Protein AF-A0A7C5KCV3-F1 (afdb_monomer_lite)

Sequence (353 aa):
MSKGKRAGLVGLLVILWGGAPLGAQAPAGLEKTLQKGLACWKRDEALEAMNWFGRALRKAPRVSTIRRAFQRAAARALEQALERGEKDQARRICRSALARLGDTPYFGTWLGRLLVEEERWDQAREVLERTGRLQGGQYALLELARLHRRRGRLEEGARILEKALPRFPRSLRSGLSAWVRLWRMDAGIRKNKVRSRYLGGEIFLPPSLSHSTRRFLCVLAGRSLSEAAAATGLPSRGRIEVVFSTPEELKRVGGPAWAGGLFKDGVVRVVFRPGQREVLAATLRHEFGHALLSALAPGLPGWLQEGVAQMAEKKDPARALAFLRGLPGTILPGSALETGFIWMRDSRLARAA

Foldseek 3Di:
DPDPPPQVVLVVLCVVQPFDRDPPPQDPCLSVLQVQLVVCVVVLVLVSNLVSLLVSCVRPVPGVSSLSSNVVSLVSQLVVCVVVVVLVSNLVSLVSNCVRNPQDQPSLLSNLLSCLVVVVLVVSLVSLVVSCPDQVSLSSLQSNLLSCVVVVNLQVSLVSLVVSLVSDDPVCNVVSPVSSLVSQLCNQQQVQWDWDAAPQAIETHHPPDDPVVVVVVRDLLNVLLVLLCVLLVFDSPHRAYEYEDELVSCVVSVHDNPPQWDQDPRYIYHYDDPPCSLSNSLSSQLNSQLNSVCVPDPPDAQLVNNVSSCSSSVPDVVVVVVVVVPQPPDDDPVVLRSDHVVVVVVPDPPPPD

Structure (mmCIF, N/CA/C/O backbone):
data_AF-A0A7C5KCV3-F1
#
_entry.id   AF-A0A7C5KCV3-F1
#
loop_
_atom_site.group_PDB
_atom_site.id
_atom_site.type_symbol
_atom_site.label_atom_id
_atom_site.label_alt_id
_atom_site.label_comp_id
_atom_site.label_asym_id
_atom_site.label_entity_id
_atom_site.label_seq_id
_atom_site.pdbx_PDB_ins_code
_atom_site.Cartn_x
_atom_site.Cartn_y
_atom_site.Cartn_z
_atom_site.occupancy
_atom_site.B_iso_or_equiv
_atom_site.auth_seq_id
_atom_site.auth_comp_id
_atom_site.auth_asym_id
_atom_site.auth_atom_id
_atom_site.pdbx_PDB_model_num
ATOM 1 N N . MET A 1 1 ? 34.817 6.731 -52.091 1.00 36.94 1 MET A N 1
ATOM 2 C CA . MET A 1 1 ? 34.515 7.479 -50.845 1.00 36.94 1 MET A CA 1
ATOM 3 C C . MET A 1 1 ? 33.352 6.827 -50.077 1.00 36.94 1 MET A C 1
ATOM 5 O O . MET A 1 1 ? 32.212 7.197 -50.298 1.00 36.94 1 MET A O 1
ATOM 9 N N . SER A 1 2 ? 33.582 5.823 -49.213 1.00 37.72 2 SER A N 1
ATOM 10 C CA . SER A 1 2 ? 32.500 5.232 -48.377 1.00 37.72 2 SER A CA 1
ATOM 11 C C . SER A 1 2 ? 33.023 4.432 -47.167 1.00 37.72 2 SER A C 1
ATOM 13 O O . SER A 1 2 ? 32.612 3.304 -46.904 1.00 37.72 2 SER A O 1
ATOM 15 N N . LYS A 1 3 ? 33.985 4.988 -46.418 1.00 33.19 3 LYS A N 1
ATOM 16 C CA . LYS A 1 3 ? 34.451 4.388 -45.146 1.00 33.19 3 LYS A CA 1
ATOM 17 C C . LYS A 1 3 ? 34.288 5.307 -43.922 1.00 33.19 3 LYS A C 1
ATOM 19 O O . LYS A 1 3 ? 34.330 4.817 -42.803 1.00 33.19 3 LYS A O 1
ATOM 24 N N . GLY A 1 4 ? 33.982 6.597 -44.114 1.00 31.47 4 GLY A N 1
ATOM 25 C CA . GLY A 1 4 ? 33.913 7.593 -43.029 1.00 31.47 4 GLY A CA 1
ATOM 26 C C . GLY A 1 4 ? 32.571 7.739 -42.292 1.00 31.47 4 GLY A C 1
ATOM 27 O O . GLY A 1 4 ? 32.541 8.321 -41.217 1.00 31.47 4 GLY A O 1
ATOM 28 N N . LYS A 1 5 ? 31.450 7.207 -42.809 1.00 40.22 5 LYS A N 1
ATOM 29 C CA . LYS A 1 5 ? 30.121 7.374 -42.169 1.00 40.22 5 LYS A CA 1
ATOM 30 C C . LYS A 1 5 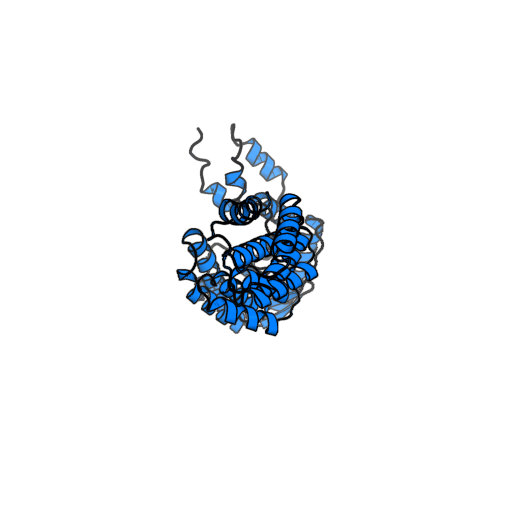? 29.757 6.294 -41.136 1.00 40.22 5 LYS A C 1
ATOM 32 O O . LYS A 1 5 ? 28.814 6.489 -40.379 1.00 40.22 5 LYS A O 1
ATOM 37 N N . ARG A 1 6 ? 30.510 5.187 -41.052 1.00 40.75 6 ARG A N 1
ATOM 38 C CA . ARG A 1 6 ? 30.220 4.064 -40.129 1.00 40.75 6 ARG A CA 1
ATOM 39 C C . ARG A 1 6 ? 30.574 4.346 -38.657 1.00 40.75 6 ARG A C 1
ATOM 41 O O . ARG A 1 6 ? 30.135 3.607 -37.785 1.00 40.75 6 ARG A O 1
ATOM 48 N N . ALA A 1 7 ? 31.332 5.407 -38.363 1.00 40.53 7 ALA A N 1
ATOM 49 C CA . ALA A 1 7 ? 31.825 5.705 -37.011 1.00 40.53 7 ALA A CA 1
ATOM 50 C C . ALA A 1 7 ? 30.925 6.652 -36.181 1.00 40.53 7 ALA A C 1
ATOM 52 O O . ALA A 1 7 ? 31.048 6.700 -34.959 1.00 40.53 7 ALA A O 1
ATOM 53 N N . GLY A 1 8 ? 29.994 7.388 -36.803 1.00 43.53 8 GLY A N 1
ATOM 54 C CA . GLY A 1 8 ? 29.306 8.510 -36.140 1.00 43.53 8 GLY A CA 1
ATOM 55 C C . GLY A 1 8 ? 28.171 8.134 -35.175 1.00 43.53 8 GLY A C 1
ATOM 56 O O . GLY A 1 8 ? 27.973 8.792 -34.158 1.00 43.53 8 GLY A O 1
ATOM 57 N N . LEU A 1 9 ? 27.412 7.070 -35.453 1.00 48.91 9 LEU A N 1
ATOM 58 C CA . LEU A 1 9 ? 26.144 6.807 -34.747 1.00 48.91 9 LEU A CA 1
ATOM 59 C C . LEU A 1 9 ? 26.278 5.889 -33.531 1.00 48.91 9 LEU A C 1
ATOM 61 O O . LEU A 1 9 ? 25.556 6.037 -32.544 1.00 48.91 9 LEU A O 1
ATOM 65 N N . VAL A 1 10 ? 27.261 4.994 -33.571 1.00 49.47 10 VAL A N 1
ATOM 66 C CA . VAL A 1 10 ? 27.740 4.273 -32.390 1.00 49.47 10 VAL A CA 1
ATOM 67 C C . VAL A 1 10 ? 28.280 5.278 -31.368 1.00 49.47 10 VAL A C 1
ATOM 69 O O . VAL A 1 10 ? 27.965 5.161 -30.187 1.00 49.47 10 VAL A O 1
ATOM 72 N N . GLY A 1 11 ? 28.962 6.329 -31.840 1.00 49.72 11 GLY A N 1
ATOM 73 C CA . GLY A 1 11 ? 29.360 7.488 -31.041 1.00 49.72 11 GLY A CA 1
ATOM 74 C C . GLY A 1 11 ? 28.190 8.173 -30.325 1.00 49.72 11 GLY A C 1
ATOM 75 O O . GLY A 1 11 ? 28.336 8.566 -29.178 1.00 49.72 11 GLY A O 1
ATOM 76 N N . LEU A 1 12 ? 26.990 8.232 -30.913 1.00 50.75 12 LEU A N 1
ATOM 77 C CA . LEU A 1 12 ? 25.827 8.869 -30.275 1.00 50.75 12 LEU A CA 1
ATOM 78 C C . LEU A 1 12 ? 25.258 8.054 -29.095 1.00 50.75 12 LEU A C 1
ATOM 80 O O . LEU A 1 12 ? 24.821 8.627 -28.100 1.00 50.75 12 LEU A O 1
ATOM 84 N N . LEU A 1 13 ? 25.284 6.716 -29.174 1.00 52.69 13 LEU A N 1
ATOM 85 C CA . LEU A 1 13 ? 24.957 5.832 -28.040 1.00 52.69 13 LEU A CA 1
ATOM 86 C C . LEU A 1 13 ? 26.033 5.901 -26.950 1.00 52.69 13 LEU A C 1
ATOM 88 O O . LEU A 1 13 ? 25.715 5.822 -25.767 1.00 52.69 13 LEU A O 1
ATOM 92 N N . VAL A 1 14 ? 27.292 6.087 -27.342 1.00 53.78 14 VAL A N 1
ATOM 93 C CA . VAL A 1 14 ? 28.418 6.319 -26.430 1.00 53.78 14 VAL A CA 1
ATOM 94 C C . VAL A 1 14 ? 28.270 7.665 -25.707 1.00 53.78 14 VAL A C 1
ATOM 96 O O . VAL A 1 14 ? 28.425 7.706 -24.492 1.00 53.78 14 VAL A O 1
ATOM 99 N N . ILE A 1 15 ? 27.877 8.725 -26.418 1.00 52.44 15 ILE A N 1
ATOM 100 C CA . ILE A 1 15 ? 27.692 10.082 -25.879 1.00 52.44 15 ILE A CA 1
ATOM 101 C C . ILE A 1 15 ? 26.455 10.167 -24.975 1.00 52.44 15 ILE A C 1
ATOM 103 O O . ILE A 1 15 ? 26.533 10.693 -23.872 1.00 52.44 15 ILE A O 1
ATOM 107 N N . LEU A 1 16 ? 25.312 9.612 -25.392 1.00 55.38 16 LEU A N 1
ATOM 108 C CA . LEU A 1 16 ? 24.069 9.699 -24.612 1.00 55.38 16 LEU A CA 1
ATOM 109 C C . LEU A 1 16 ? 23.983 8.646 -23.475 1.00 55.38 16 LEU A C 1
ATOM 111 O O . LEU A 1 16 ? 23.181 8.788 -22.548 1.00 55.38 16 LEU A O 1
ATOM 115 N N . TRP A 1 17 ? 24.764 7.555 -23.540 1.00 59.91 17 TRP A N 1
ATOM 116 C CA . TRP A 1 17 ? 24.596 6.384 -22.652 1.00 59.91 17 TRP A CA 1
ATOM 117 C C . TRP A 1 17 ? 25.913 5.778 -22.122 1.00 59.91 17 TRP A C 1
ATOM 119 O O . TRP A 1 17 ? 25.885 4.703 -21.506 1.00 59.91 17 TRP A O 1
ATOM 129 N N . GLY A 1 18 ? 27.041 6.473 -22.322 1.00 49.44 18 GLY A N 1
ATOM 130 C CA . GLY A 1 18 ? 28.337 6.257 -21.664 1.00 49.44 18 GLY A CA 1
ATOM 131 C C . GLY A 1 18 ? 28.931 4.867 -21.875 1.00 49.44 18 GLY A C 1
ATOM 132 O O . GLY A 1 18 ? 28.978 4.077 -20.937 1.00 49.44 18 GLY A O 1
ATOM 133 N N . GLY A 1 19 ? 29.328 4.506 -23.098 1.00 52.59 19 GLY A N 1
ATOM 134 C CA . GLY A 1 19 ? 29.845 3.163 -23.407 1.00 52.59 19 GLY A CA 1
ATOM 135 C C . GLY A 1 19 ? 31.045 3.139 -24.348 1.00 52.59 19 GLY A C 1
ATOM 136 O O . GLY A 1 19 ? 31.411 4.162 -24.901 1.00 52.59 19 GLY A O 1
ATOM 137 N N . ALA A 1 20 ? 31.654 1.968 -24.547 1.00 51.31 20 ALA A N 1
ATOM 138 C CA . ALA A 1 20 ? 32.675 1.785 -25.579 1.00 51.31 20 ALA A CA 1
ATOM 139 C C . ALA A 1 20 ? 32.008 1.658 -26.964 1.00 51.31 20 ALA A C 1
ATOM 141 O O . ALA A 1 20 ? 30.907 1.092 -27.052 1.00 51.31 20 ALA A O 1
ATOM 142 N N . PRO A 1 21 ? 32.627 2.168 -28.043 1.00 58.09 21 PRO A N 1
ATOM 143 C CA . PRO A 1 21 ? 32.103 1.979 -29.386 1.00 58.09 21 PRO A CA 1
ATOM 144 C C . PRO A 1 21 ? 32.038 0.486 -29.742 1.00 58.09 21 PRO A C 1
ATOM 146 O O . PRO A 1 21 ? 32.908 -0.302 -29.378 1.00 58.09 21 PRO A O 1
ATOM 149 N N . LEU A 1 22 ? 30.981 0.089 -30.455 1.00 58.12 22 LEU A N 1
ATOM 150 C CA . LEU A 1 22 ? 30.887 -1.212 -31.114 1.00 58.12 22 LEU A CA 1
ATOM 151 C C . LEU A 1 22 ? 32.121 -1.397 -32.011 1.00 58.12 22 LEU A C 1
ATOM 153 O O . LEU A 1 22 ? 32.347 -0.598 -32.918 1.00 58.12 22 LEU A O 1
ATOM 157 N N . GLY A 1 23 ? 32.913 -2.438 -31.744 1.00 56.03 23 GLY A N 1
ATOM 158 C CA . GLY A 1 23 ? 34.059 -2.803 -32.578 1.00 56.03 23 GLY A CA 1
ATOM 159 C C . GLY A 1 23 ? 33.647 -3.164 -34.012 1.00 56.03 23 GLY A C 1
ATOM 160 O O . GLY A 1 23 ? 32.469 -3.368 -34.307 1.00 56.03 23 GLY A O 1
ATOM 161 N N . ALA A 1 24 ? 34.630 -3.288 -34.907 1.00 53.50 24 ALA A N 1
ATOM 162 C CA . ALA A 1 24 ? 34.448 -3.465 -36.355 1.00 53.50 24 ALA A CA 1
ATOM 163 C C . ALA A 1 24 ? 33.652 -4.722 -36.799 1.00 53.50 24 ALA A C 1
ATOM 165 O O . ALA A 1 24 ? 33.368 -4.870 -37.984 1.00 53.50 24 ALA A O 1
ATOM 166 N N . GLN A 1 25 ? 33.253 -5.601 -35.873 1.00 59.66 25 GLN A N 1
ATOM 167 C CA . GLN A 1 25 ? 32.515 -6.850 -36.116 1.00 59.66 25 GLN A CA 1
ATOM 168 C C . GLN A 1 25 ? 31.043 -6.783 -35.650 1.00 59.66 25 GLN A C 1
ATOM 170 O O . GLN A 1 25 ? 30.503 -7.741 -35.096 1.00 59.66 25 GLN A O 1
ATOM 175 N N . ALA A 1 26 ? 30.370 -5.642 -35.820 1.00 66.38 26 ALA A N 1
ATOM 176 C CA . ALA A 1 26 ? 28.957 -5.523 -35.460 1.00 66.38 26 ALA A CA 1
ATOM 177 C C . ALA A 1 26 ? 28.065 -6.408 -36.370 1.00 66.38 26 ALA A C 1
ATOM 179 O O . ALA A 1 26 ? 28.184 -6.328 -37.595 1.00 66.38 26 ALA A O 1
ATOM 180 N N . PRO A 1 27 ? 27.128 -7.204 -35.809 1.00 76.88 27 PRO A N 1
ATOM 181 C CA . PRO A 1 27 ? 26.208 -8.031 -36.588 1.00 76.88 27 PRO A CA 1
ATOM 182 C C . PRO A 1 27 ? 25.421 -7.235 -37.636 1.00 76.88 27 PRO A C 1
ATOM 184 O O . PRO A 1 27 ? 24.966 -6.113 -37.381 1.00 76.88 27 PRO A O 1
ATOM 187 N N . ALA A 1 28 ? 25.179 -7.847 -38.797 1.00 76.56 28 ALA A N 1
ATOM 188 C CA . ALA A 1 28 ? 24.445 -7.214 -39.888 1.00 76.56 28 ALA A CA 1
ATOM 189 C C . ALA A 1 28 ? 23.065 -6.679 -39.438 1.00 76.56 28 ALA A C 1
ATOM 191 O O . ALA A 1 28 ? 22.275 -7.327 -38.733 1.00 76.56 28 ALA A O 1
ATOM 192 N N . GLY A 1 29 ? 22.770 -5.435 -39.826 1.00 80.75 29 GLY A N 1
ATOM 193 C CA . GLY A 1 29 ? 21.518 -4.753 -39.494 1.00 80.75 29 GLY A CA 1
ATOM 194 C C . GLY A 1 29 ? 21.351 -4.363 -38.017 1.00 80.75 29 GLY A C 1
ATOM 195 O O . GLY A 1 29 ? 20.263 -3.916 -37.641 1.00 80.75 29 GLY A O 1
ATOM 196 N N . LEU A 1 30 ? 22.376 -4.519 -37.167 1.00 86.38 30 LEU A N 1
ATOM 197 C CA . LEU A 1 30 ? 22.348 -4.014 -35.789 1.00 86.38 30 LEU A CA 1
ATOM 198 C C . LEU A 1 30 ? 22.209 -2.486 -35.768 1.00 86.38 30 LEU A C 1
ATOM 200 O O . LEU A 1 30 ? 21.368 -1.964 -35.043 1.00 86.38 30 LEU A O 1
ATOM 204 N N . GLU A 1 31 ? 22.943 -1.785 -36.632 1.00 84.00 31 GLU A N 1
ATOM 205 C CA . GLU A 1 31 ? 22.896 -0.323 -36.742 1.00 84.00 31 GLU A CA 1
ATOM 206 C C . GLU A 1 31 ? 21.488 0.190 -37.077 1.00 84.00 31 GLU A C 1
ATOM 208 O O . GLU A 1 31 ? 20.943 1.013 -36.346 1.00 84.00 31 GLU A O 1
ATOM 213 N N . LYS A 1 32 ? 20.833 -0.379 -38.101 1.00 87.38 32 LYS A N 1
ATOM 214 C CA . LYS A 1 32 ? 19.440 -0.046 -38.459 1.00 87.38 32 LYS A CA 1
ATOM 215 C C . LYS A 1 32 ? 18.468 -0.304 -37.301 1.00 87.38 32 LYS A C 1
ATOM 217 O O . LYS A 1 32 ? 17.509 0.438 -37.112 1.00 87.38 32 LYS A O 1
ATOM 222 N N . THR A 1 33 ? 18.707 -1.358 -36.517 1.00 91.50 33 THR A N 1
ATOM 223 C CA . THR A 1 33 ? 17.885 -1.699 -35.342 1.00 91.50 33 THR A CA 1
ATOM 224 C C . THR A 1 33 ? 18.053 -0.650 -34.237 1.00 91.50 33 THR A C 1
ATOM 226 O O . THR A 1 33 ? 17.063 -0.202 -33.661 1.00 91.50 33 THR A O 1
ATOM 229 N N . LEU A 1 34 ? 19.292 -0.223 -33.977 1.00 89.44 34 LEU A N 1
ATOM 230 C CA . LEU A 1 34 ? 19.609 0.816 -32.996 1.00 89.44 34 LEU A CA 1
ATOM 231 C C . LEU A 1 34 ? 19.076 2.188 -33.422 1.00 89.44 34 LEU A C 1
ATOM 233 O O . LEU A 1 34 ? 18.514 2.892 -32.590 1.00 89.44 34 LEU A O 1
ATOM 237 N N . GLN A 1 35 ? 19.173 2.539 -34.707 1.00 88.56 35 GLN A N 1
ATOM 238 C CA . GLN A 1 35 ? 18.613 3.778 -35.260 1.00 88.56 35 GLN A CA 1
ATOM 239 C C . GLN A 1 35 ? 17.106 3.879 -35.027 1.00 88.56 35 GLN A C 1
ATOM 241 O O . GLN A 1 35 ? 16.630 4.902 -34.542 1.00 88.56 35 G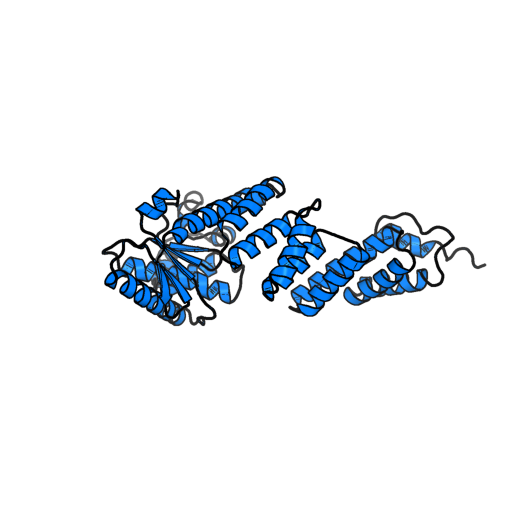LN A O 1
ATOM 246 N N . LYS A 1 36 ? 16.358 2.805 -35.310 1.00 93.62 36 LYS A N 1
ATOM 247 C CA . LYS A 1 36 ? 14.914 2.771 -35.044 1.00 93.62 36 LYS A CA 1
ATOM 248 C C . LYS A 1 36 ? 14.600 2.912 -33.555 1.00 93.62 36 LYS A C 1
ATOM 250 O O . LYS A 1 36 ? 13.721 3.686 -33.198 1.00 93.62 36 LYS A O 1
ATOM 255 N N . GLY A 1 37 ? 15.356 2.232 -32.688 1.00 94.12 37 GLY A N 1
ATOM 256 C CA . GLY A 1 37 ? 15.198 2.373 -31.238 1.00 94.12 37 GLY A CA 1
ATOM 257 C C . GLY A 1 37 ? 15.453 3.798 -30.744 1.00 94.12 37 GLY A C 1
ATOM 258 O O . GLY A 1 37 ? 14.663 4.324 -29.967 1.00 94.12 37 GLY A O 1
ATOM 259 N N . LEU A 1 38 ? 16.506 4.453 -31.242 1.00 93.12 38 LEU A N 1
ATOM 260 C CA . LEU A 1 38 ? 16.818 5.847 -30.914 1.00 93.12 38 LEU A CA 1
ATOM 261 C C . LEU A 1 38 ? 15.760 6.826 -31.440 1.00 93.12 38 LEU A C 1
ATOM 263 O O . LEU A 1 38 ? 15.449 7.796 -30.756 1.00 93.12 38 LEU A O 1
ATOM 267 N N . ALA A 1 39 ? 15.204 6.586 -32.629 1.00 93.62 39 ALA A N 1
ATOM 268 C CA . ALA A 1 39 ? 14.143 7.418 -33.192 1.00 93.62 39 ALA A CA 1
ATOM 269 C C . ALA A 1 39 ? 12.848 7.335 -32.368 1.00 93.62 39 ALA A C 1
ATOM 271 O O . ALA A 1 39 ? 12.247 8.368 -32.084 1.00 93.62 39 ALA A O 1
ATOM 272 N N . CYS A 1 40 ? 12.449 6.134 -31.935 1.00 95.12 40 CYS A N 1
ATOM 273 C CA . CYS A 1 40 ? 11.332 5.959 -31.001 1.00 95.12 40 CYS A CA 1
ATOM 274 C C . CYS A 1 40 ? 11.626 6.629 -29.651 1.00 95.12 40 CYS A C 1
ATOM 276 O O . CYS A 1 40 ? 10.805 7.385 -29.147 1.00 95.12 40 CYS A O 1
ATOM 278 N N . TRP A 1 41 ? 12.834 6.438 -29.107 1.00 93.56 41 TRP A N 1
ATOM 279 C CA . TRP A 1 41 ? 13.236 7.037 -27.830 1.00 93.56 41 TRP A CA 1
ATOM 280 C C . TRP A 1 41 ? 13.148 8.568 -27.838 1.00 93.56 41 TRP A C 1
ATOM 282 O O . TRP A 1 41 ? 12.628 9.161 -26.901 1.00 93.56 41 TRP A O 1
ATOM 292 N N . LYS A 1 42 ? 13.610 9.217 -28.915 1.00 93.31 42 LYS A N 1
ATOM 293 C CA . LYS A 1 42 ? 13.529 10.679 -29.070 1.00 93.31 42 LYS A CA 1
ATOM 294 C C . LYS A 1 42 ? 12.095 11.210 -29.146 1.00 93.31 42 LYS A C 1
ATOM 296 O O . LYS A 1 42 ? 11.886 12.382 -28.866 1.00 93.31 42 LYS A O 1
ATOM 301 N N . ARG A 1 43 ? 11.135 10.369 -29.536 1.00 95.38 43 ARG A N 1
ATOM 302 C CA . ARG A 1 43 ? 9.706 10.704 -29.625 1.00 95.38 43 ARG A CA 1
ATOM 303 C C . ARG A 1 43 ? 8.921 10.320 -28.361 1.00 95.38 43 ARG A C 1
ATOM 305 O O . ARG A 1 43 ? 7.701 10.364 -28.388 1.00 95.38 43 ARG A O 1
ATOM 312 N N . ASP A 1 44 ? 9.608 9.912 -27.288 1.00 92.81 44 ASP A N 1
ATOM 313 C CA . ASP A 1 44 ? 9.025 9.356 -26.051 1.00 92.81 44 ASP A CA 1
ATOM 314 C C . ASP A 1 44 ? 8.123 8.118 -26.281 1.00 92.81 44 ASP A C 1
ATOM 316 O O . ASP A 1 44 ? 7.317 7.739 -25.432 1.00 92.81 44 ASP A O 1
ATOM 320 N N . GLU A 1 45 ? 8.305 7.419 -27.410 1.00 96.19 45 GLU A N 1
ATOM 321 C CA . GLU A 1 45 ? 7.676 6.127 -27.722 1.00 96.19 45 GLU A CA 1
ATOM 322 C C . GLU A 1 45 ? 8.454 5.000 -27.015 1.00 96.19 45 GLU A C 1
ATOM 324 O O . GLU A 1 45 ? 9.223 4.237 -27.619 1.00 96.19 45 GLU A O 1
ATOM 329 N N . ALA A 1 46 ? 8.353 4.955 -25.684 1.00 95.88 46 ALA A N 1
ATOM 330 C CA . ALA A 1 46 ? 9.247 4.155 -24.853 1.00 95.88 46 ALA A CA 1
ATOM 331 C C . ALA A 1 46 ? 9.076 2.640 -25.051 1.00 95.88 46 ALA A C 1
ATOM 333 O O . ALA A 1 46 ? 10.066 1.900 -25.014 1.00 95.88 46 ALA A O 1
ATOM 334 N N . LEU A 1 47 ? 7.851 2.162 -25.297 1.00 97.38 47 LEU A N 1
ATOM 335 C CA . LEU A 1 47 ? 7.580 0.741 -25.527 1.00 97.38 47 LEU A CA 1
ATOM 336 C C . LEU A 1 47 ? 8.184 0.264 -26.857 1.00 97.38 47 LEU A C 1
ATOM 338 O O . LEU A 1 47 ? 8.832 -0.785 -26.923 1.00 97.38 47 LEU A O 1
ATOM 342 N N . GLU A 1 48 ? 8.028 1.048 -27.917 1.00 97.81 48 GLU A N 1
ATOM 343 C CA . GLU A 1 48 ? 8.597 0.798 -29.237 1.00 97.81 48 GLU A CA 1
ATOM 344 C C . GLU A 1 48 ? 10.125 0.849 -29.173 1.00 97.81 48 GLU A C 1
ATOM 346 O O . GLU A 1 48 ? 10.800 -0.048 -29.694 1.00 97.81 48 GLU A O 1
ATOM 351 N N . ALA A 1 49 ? 10.680 1.840 -28.469 1.00 97.31 49 ALA A N 1
ATOM 352 C CA . ALA A 1 49 ? 12.111 1.933 -28.207 1.00 97.31 49 ALA A CA 1
ATOM 353 C C . ALA A 1 49 ? 12.624 0.689 -27.462 1.00 97.31 49 ALA A C 1
ATOM 355 O O . ALA A 1 49 ? 13.606 0.076 -27.891 1.00 97.31 49 ALA A O 1
ATOM 356 N N . MET A 1 50 ? 11.925 0.250 -26.406 1.00 97.44 50 MET A N 1
ATOM 357 C CA . MET A 1 50 ? 12.237 -0.981 -25.671 1.00 97.44 50 MET A CA 1
ATOM 358 C C . MET A 1 50 ? 12.239 -2.192 -26.608 1.00 97.44 50 MET A C 1
ATOM 360 O O . MET A 1 50 ? 13.158 -3.014 -26.562 1.00 97.44 50 MET A O 1
ATOM 364 N N . ASN A 1 51 ? 11.249 -2.308 -27.493 1.00 97.50 51 ASN A N 1
ATOM 365 C CA . ASN A 1 51 ? 11.151 -3.413 -28.442 1.00 97.50 51 ASN A CA 1
ATOM 366 C C . ASN A 1 51 ? 12.324 -3.430 -29.434 1.00 97.50 51 ASN A C 1
ATOM 368 O O . ASN A 1 51 ? 12.909 -4.494 -29.680 1.00 97.50 51 ASN A O 1
ATOM 372 N N . TRP A 1 52 ? 12.715 -2.271 -29.971 1.00 97.31 52 TRP A N 1
ATOM 373 C CA . TRP A 1 52 ? 13.870 -2.148 -30.863 1.00 97.31 52 TRP A CA 1
ATOM 374 C C . TRP A 1 52 ? 15.191 -2.438 -30.150 1.00 97.31 52 TRP A C 1
ATOM 376 O O . TRP A 1 52 ? 15.974 -3.260 -30.634 1.00 97.31 52 TRP A O 1
ATOM 386 N N . PHE A 1 53 ? 15.424 -1.865 -28.969 1.00 95.56 53 PHE A N 1
ATOM 387 C CA . PHE A 1 53 ? 16.621 -2.173 -28.185 1.00 95.56 53 PHE A CA 1
ATOM 388 C C . PHE A 1 53 ? 16.649 -3.633 -27.727 1.00 95.56 53 PHE A C 1
ATOM 390 O O . PHE A 1 53 ? 17.708 -4.249 -27.721 1.00 95.56 53 PHE A O 1
ATOM 397 N N . GLY A 1 54 ? 15.498 -4.244 -27.448 1.00 95.75 54 GLY A N 1
ATOM 398 C CA . GLY A 1 54 ? 15.397 -5.664 -27.118 1.00 95.75 54 GLY A CA 1
ATOM 399 C C . GLY A 1 54 ? 15.727 -6.575 -28.303 1.00 95.75 54 GLY A C 1
ATOM 400 O O . GLY A 1 54 ? 16.261 -7.668 -28.109 1.00 95.75 54 GLY A O 1
ATOM 401 N N . ARG A 1 55 ? 15.431 -6.152 -29.542 1.00 95.50 55 ARG A N 1
ATOM 402 C CA . ARG A 1 55 ? 15.894 -6.829 -30.771 1.00 95.50 55 ARG A CA 1
ATOM 403 C C . ARG A 1 55 ? 17.406 -6.685 -30.937 1.00 95.50 55 ARG A C 1
ATOM 405 O O . ARG A 1 55 ? 18.071 -7.671 -31.238 1.00 95.50 55 ARG A O 1
ATOM 412 N N . ALA A 1 56 ? 17.943 -5.489 -30.700 1.00 93.19 56 ALA A N 1
ATOM 413 C CA . ALA A 1 56 ? 19.381 -5.239 -30.750 1.00 93.19 56 ALA A CA 1
ATOM 414 C C . ALA A 1 56 ? 20.139 -6.061 -29.692 1.00 93.19 56 ALA A C 1
ATOM 416 O O . ALA A 1 56 ? 21.157 -6.672 -30.005 1.00 93.19 56 ALA A O 1
ATOM 417 N N . LEU A 1 57 ? 19.600 -6.157 -28.473 1.00 93.25 57 LEU A N 1
ATOM 418 C CA . LEU A 1 57 ? 20.195 -6.911 -27.372 1.00 93.25 57 LEU A CA 1
ATOM 419 C C . LEU A 1 57 ? 20.256 -8.413 -27.671 1.00 93.25 57 LEU A C 1
ATOM 421 O O . LEU A 1 57 ? 21.245 -9.049 -27.342 1.00 93.25 57 LEU A O 1
ATOM 425 N N . ARG A 1 58 ? 19.254 -8.981 -28.358 1.00 92.69 58 ARG A N 1
ATOM 426 C CA . ARG A 1 58 ? 19.313 -10.389 -28.800 1.00 92.69 58 ARG A CA 1
ATOM 427 C C . ARG A 1 58 ? 20.441 -10.649 -29.797 1.00 92.69 58 ARG A C 1
ATOM 429 O O . ARG A 1 58 ? 21.050 -11.707 -29.748 1.00 92.69 58 ARG A O 1
ATOM 436 N N . LYS A 1 59 ? 20.720 -9.691 -30.686 1.00 91.06 59 LYS A N 1
ATOM 437 C CA . LYS A 1 59 ? 21.815 -9.798 -31.665 1.00 91.06 59 LYS A CA 1
ATOM 438 C C . LYS A 1 59 ? 23.192 -9.616 -31.029 1.00 91.06 59 LYS A C 1
ATOM 440 O O . LYS A 1 59 ? 24.167 -10.154 -31.535 1.00 91.06 59 LYS A O 1
ATOM 445 N N . ALA A 1 60 ? 23.278 -8.831 -29.958 1.00 88.56 60 ALA A N 1
ATOM 446 C CA . ALA A 1 60 ? 24.535 -8.482 -29.309 1.00 88.56 60 ALA A CA 1
ATOM 447 C C . ALA A 1 60 ? 24.380 -8.439 -27.770 1.00 88.56 60 ALA A C 1
ATOM 449 O O . ALA A 1 60 ? 24.459 -7.365 -27.166 1.00 88.56 60 ALA A O 1
ATOM 450 N N . PRO A 1 61 ? 24.171 -9.598 -27.109 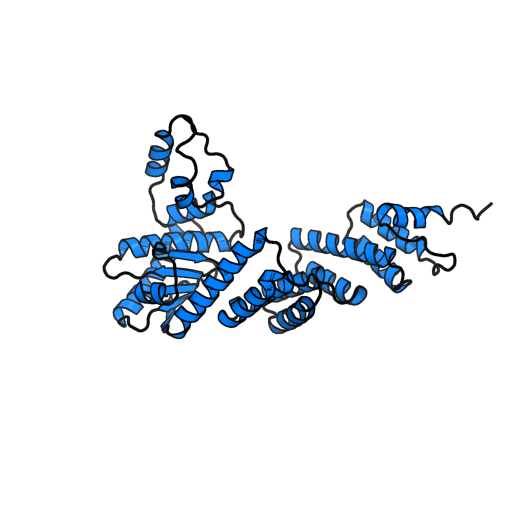1.00 87.62 61 PRO A N 1
ATOM 451 C CA . PRO A 1 61 ? 23.792 -9.668 -25.690 1.00 87.62 61 PRO A CA 1
ATOM 452 C C . PRO A 1 61 ? 24.887 -9.198 -24.727 1.00 87.62 61 PRO A C 1
ATOM 454 O O . PRO A 1 61 ? 24.595 -8.773 -23.611 1.00 87.62 61 PRO A O 1
ATOM 457 N N . ARG A 1 62 ? 26.153 -9.244 -25.161 1.00 85.56 62 ARG A N 1
ATOM 458 C CA . ARG A 1 62 ? 27.321 -8.845 -24.358 1.00 85.56 62 ARG A CA 1
ATOM 459 C C . ARG A 1 62 ? 27.619 -7.342 -24.415 1.00 85.56 62 ARG A C 1
ATOM 461 O O . ARG A 1 62 ? 28.476 -6.864 -23.679 1.00 85.56 62 ARG A O 1
ATOM 468 N N . VAL A 1 63 ? 26.920 -6.575 -25.257 1.00 85.06 63 VAL A N 1
ATOM 469 C CA . VAL A 1 63 ? 27.182 -5.137 -25.403 1.00 85.06 63 VAL A CA 1
ATOM 470 C C . VAL A 1 63 ? 26.463 -4.357 -24.304 1.00 85.06 63 VAL A C 1
ATOM 472 O O . VAL A 1 63 ? 25.247 -4.149 -24.343 1.00 85.06 63 VAL A O 1
ATOM 475 N N . SER A 1 64 ? 27.239 -3.872 -23.332 1.00 85.31 64 SER A N 1
ATOM 476 C CA . SER A 1 64 ? 26.725 -3.171 -22.149 1.00 85.31 64 SER A CA 1
ATOM 477 C C . SER A 1 64 ? 25.918 -1.911 -22.485 1.00 85.31 64 SER A C 1
ATOM 479 O O . SER A 1 64 ? 24.914 -1.640 -21.828 1.00 85.31 64 SER A O 1
ATOM 481 N N . THR A 1 65 ? 26.277 -1.178 -23.543 1.00 84.94 65 THR A N 1
ATOM 482 C CA . THR A 1 65 ? 25.534 0.014 -23.987 1.00 84.94 65 THR A CA 1
ATOM 483 C C . THR A 1 65 ? 24.128 -0.335 -24.477 1.00 84.94 65 THR A C 1
ATOM 485 O O . THR A 1 65 ? 23.175 0.356 -24.131 1.00 84.94 65 THR A O 1
ATOM 488 N N . ILE A 1 66 ? 23.958 -1.435 -25.224 1.00 90.19 66 ILE A N 1
ATOM 489 C CA . ILE A 1 66 ? 22.636 -1.887 -25.698 1.00 90.19 66 ILE A CA 1
ATOM 490 C C . ILE A 1 66 ? 21.805 -2.394 -24.520 1.00 90.19 66 ILE A C 1
ATOM 492 O O . ILE A 1 66 ? 20.611 -2.112 -24.431 1.00 90.19 66 ILE A O 1
ATOM 496 N N . ARG A 1 67 ? 22.449 -3.090 -23.577 1.00 91.81 67 ARG A N 1
ATOM 497 C CA . ARG A 1 67 ? 21.825 -3.517 -22.323 1.00 91.81 67 ARG A CA 1
ATOM 498 C C . ARG A 1 67 ? 21.299 -2.318 -21.524 1.00 91.81 67 ARG A C 1
ATOM 500 O O . ARG A 1 67 ? 20.143 -2.337 -21.111 1.00 91.81 67 ARG A O 1
ATOM 507 N N . ARG A 1 68 ? 22.103 -1.256 -21.364 1.00 90.81 68 ARG A N 1
ATOM 508 C CA . ARG A 1 68 ? 21.681 0.009 -20.729 1.00 90.81 68 ARG A CA 1
ATOM 509 C C . ARG A 1 68 ? 20.554 0.693 -21.507 1.00 90.81 68 ARG A C 1
ATOM 511 O O . ARG A 1 68 ? 19.590 1.133 -20.886 1.00 90.81 68 ARG A O 1
ATOM 518 N N . ALA A 1 69 ? 20.648 0.736 -22.838 1.00 90.94 69 ALA A N 1
ATOM 519 C CA . ALA A 1 69 ? 19.615 1.290 -23.715 1.00 90.94 69 ALA A CA 1
ATOM 520 C C . ALA A 1 69 ? 18.255 0.621 -23.495 1.00 90.94 69 ALA A C 1
ATOM 522 O O . ALA A 1 69 ? 17.261 1.281 -23.195 1.00 90.94 69 ALA A O 1
ATOM 523 N N . PHE A 1 70 ? 18.244 -0.711 -23.546 1.00 95.50 70 PHE A N 1
ATOM 524 C CA . PHE A 1 70 ? 17.061 -1.511 -23.270 1.00 95.50 70 PHE A CA 1
ATOM 525 C C . PHE A 1 70 ? 16.537 -1.297 -21.845 1.00 95.50 70 PHE A C 1
ATOM 527 O O . PHE A 1 70 ? 15.336 -1.125 -21.669 1.00 95.50 70 PHE A O 1
ATOM 534 N N . GLN A 1 71 ? 17.417 -1.262 -20.839 1.00 95.00 71 GLN A N 1
ATOM 535 C CA . GLN A 1 71 ? 17.016 -1.066 -19.446 1.00 95.00 71 GLN A CA 1
ATOM 536 C C . GLN A 1 71 ? 16.298 0.271 -19.218 1.00 95.00 71 GLN A C 1
ATOM 538 O O . GLN A 1 71 ? 15.235 0.263 -18.600 1.00 95.00 71 GLN A O 1
ATOM 543 N N . ARG A 1 72 ? 16.828 1.408 -19.703 1.00 94.44 72 ARG A N 1
ATOM 544 C CA . ARG A 1 72 ? 16.132 2.698 -19.500 1.00 94.44 72 ARG A CA 1
ATOM 545 C C . ARG A 1 72 ? 14.845 2.780 -20.318 1.00 94.44 72 ARG A C 1
ATOM 547 O O . ARG A 1 72 ? 13.854 3.282 -19.806 1.00 94.44 72 ARG A O 1
ATOM 554 N N . ALA A 1 73 ? 14.834 2.235 -21.537 1.00 96.31 73 ALA A N 1
ATOM 555 C CA . ALA A 1 73 ? 13.615 2.171 -22.341 1.00 96.31 73 ALA A CA 1
ATOM 556 C C . ALA A 1 73 ? 12.517 1.337 -21.670 1.00 96.31 73 ALA A C 1
ATOM 558 O O . ALA A 1 73 ? 11.373 1.772 -21.601 1.00 96.31 73 ALA A O 1
ATOM 559 N N . ALA A 1 74 ? 12.872 0.182 -21.102 1.00 97.50 74 ALA A N 1
ATOM 560 C CA . ALA A 1 74 ? 11.945 -0.643 -20.336 1.00 97.50 74 ALA A CA 1
ATOM 561 C C . ALA A 1 74 ? 11.443 0.063 -19.066 1.00 97.50 74 ALA A C 1
ATOM 563 O O . ALA A 1 74 ? 10.268 -0.063 -18.737 1.00 97.50 74 ALA A O 1
ATOM 564 N N . ALA A 1 75 ? 12.302 0.809 -18.363 1.00 94.50 75 ALA A N 1
ATOM 565 C CA . ALA A 1 75 ? 11.897 1.578 -17.187 1.00 94.50 75 ALA A CA 1
ATOM 566 C C . ALA A 1 75 ? 10.902 2.691 -17.553 1.00 94.50 75 ALA A C 1
ATOM 568 O O . ALA A 1 75 ? 9.822 2.747 -16.977 1.00 94.50 75 ALA A O 1
ATOM 569 N N . ARG A 1 76 ? 11.200 3.489 -18.588 1.00 95.69 76 ARG A N 1
ATOM 570 C CA . ARG A 1 76 ? 10.294 4.546 -19.064 1.00 95.69 76 ARG A CA 1
ATOM 571 C C . ARG A 1 76 ? 8.965 3.984 -19.576 1.00 95.69 76 ARG A C 1
ATOM 573 O O . ARG A 1 76 ? 7.912 4.533 -19.275 1.00 95.69 76 ARG A O 1
ATOM 580 N N . ALA A 1 77 ? 8.996 2.869 -20.310 1.00 97.44 77 ALA A N 1
ATOM 581 C CA . ALA A 1 77 ? 7.782 2.205 -20.781 1.00 97.44 77 ALA A CA 1
ATOM 582 C C . ALA A 1 77 ? 6.929 1.676 -19.618 1.00 97.44 77 ALA A C 1
ATOM 584 O O . ALA A 1 77 ? 5.702 1.733 -19.674 1.00 97.44 77 ALA A O 1
ATOM 585 N N . LEU A 1 78 ? 7.572 1.154 -18.565 1.00 96.06 78 LEU A N 1
ATOM 586 C CA . LEU A 1 78 ? 6.883 0.726 -17.352 1.00 96.06 78 LEU A CA 1
ATOM 587 C C . LEU A 1 78 ? 6.206 1.913 -16.662 1.00 96.06 78 LEU A C 1
ATOM 589 O O . LEU A 1 78 ? 5.037 1.808 -16.315 1.00 96.06 78 LEU A O 1
ATOM 593 N N . GLU A 1 79 ? 6.915 3.027 -16.492 1.00 93.38 79 GLU A N 1
ATOM 594 C CA . GLU A 1 79 ? 6.378 4.252 -15.888 1.00 93.38 79 GLU A CA 1
ATOM 595 C C . GLU A 1 79 ? 5.155 4.766 -16.655 1.00 93.38 79 GLU A C 1
ATOM 597 O O . GLU A 1 79 ? 4.093 4.903 -16.056 1.00 93.38 79 GLU A O 1
ATOM 602 N N . GLN A 1 80 ? 5.251 4.917 -17.981 1.00 94.38 80 GLN A N 1
ATOM 603 C CA . GLN A 1 80 ? 4.120 5.335 -18.823 1.00 94.38 80 GLN A CA 1
ATOM 604 C C . GLN A 1 80 ? 2.920 4.377 -18.714 1.00 94.38 80 GLN A C 1
ATOM 606 O O . GLN A 1 80 ? 1.773 4.817 -18.651 1.00 94.38 80 GLN A O 1
ATOM 611 N N . ALA A 1 81 ? 3.161 3.061 -18.677 1.00 95.06 81 ALA A N 1
ATOM 612 C CA . ALA A 1 81 ? 2.090 2.079 -18.509 1.00 95.06 81 ALA A CA 1
ATOM 613 C C . ALA A 1 81 ? 1.425 2.188 -17.125 1.00 95.06 81 ALA A C 1
ATOM 615 O O . ALA A 1 81 ? 0.207 2.066 -17.016 1.00 95.06 81 ALA A O 1
ATOM 616 N N . LEU A 1 82 ? 2.202 2.437 -16.066 1.00 90.00 82 LEU A N 1
ATOM 617 C CA . LEU A 1 82 ? 1.679 2.639 -14.713 1.00 90.00 82 LEU A CA 1
ATOM 618 C C . LEU A 1 82 ? 0.885 3.948 -14.596 1.00 90.00 82 LEU A C 1
ATOM 620 O O . LEU A 1 82 ? -0.186 3.937 -13.995 1.00 90.00 82 LEU A O 1
ATOM 624 N N . GLU A 1 83 ? 1.366 5.038 -15.200 1.00 89.31 83 GLU A N 1
ATOM 625 C CA . GLU A 1 83 ? 0.680 6.339 -15.263 1.00 89.31 83 GLU A CA 1
ATOM 626 C C . GLU A 1 83 ? -0.689 6.229 -15.948 1.00 89.31 83 GLU A C 1
ATOM 628 O O . GLU A 1 83 ? -1.664 6.822 -15.493 1.00 89.31 83 GLU A O 1
ATOM 633 N N . ARG A 1 84 ? -0.787 5.413 -17.004 1.00 92.62 84 ARG A N 1
ATOM 634 C CA . ARG A 1 84 ? -2.042 5.135 -17.723 1.00 92.62 84 ARG A CA 1
ATOM 635 C C . ARG A 1 84 ? -2.920 4.074 -17.052 1.00 92.62 84 ARG A C 1
ATOM 637 O O . ARG A 1 84 ? -4.003 3.777 -17.545 1.00 92.62 84 ARG A O 1
ATOM 644 N N . GLY A 1 85 ? -2.462 3.465 -15.957 1.00 89.75 85 GLY A N 1
ATOM 645 C CA . GLY A 1 85 ? -3.173 2.374 -15.285 1.00 89.75 85 GLY A CA 1
ATOM 646 C C . GLY A 1 85 ? -3.197 1.048 -16.062 1.00 89.75 85 GLY A C 1
ATOM 647 O O . GLY A 1 85 ? -3.945 0.138 -15.707 1.00 89.75 85 GLY A O 1
ATOM 648 N N . GLU A 1 86 ? -2.363 0.887 -17.092 1.00 94.88 86 GLU A N 1
ATOM 649 C CA . GLU A 1 86 ? -2.279 -0.296 -17.956 1.00 94.88 86 GLU A CA 1
ATOM 650 C C . GLU A 1 86 ? -1.492 -1.440 -17.277 1.00 94.88 86 GLU A C 1
ATOM 652 O O . GLU A 1 86 ? -0.381 -1.812 -17.676 1.00 94.88 86 GLU A O 1
ATOM 657 N N . LYS A 1 87 ? -2.066 -2.033 -16.223 1.00 92.75 87 LYS A N 1
ATOM 658 C CA . LYS A 1 87 ? -1.398 -3.047 -15.376 1.00 92.75 87 LYS A CA 1
ATOM 659 C C . LYS A 1 87 ? -0.878 -4.263 -16.152 1.00 92.75 87 LYS A C 1
ATOM 661 O O . LYS A 1 87 ? 0.215 -4.766 -15.875 1.00 92.75 87 LYS A O 1
ATOM 666 N N . ASP A 1 88 ? -1.619 -4.715 -17.161 1.00 95.44 88 ASP A N 1
ATOM 667 C CA . ASP A 1 88 ? -1.219 -5.841 -18.010 1.00 95.44 88 ASP A CA 1
ATOM 668 C C . ASP A 1 88 ? 0.038 -5.548 -18.822 1.00 95.44 88 ASP A C 1
ATOM 670 O O . ASP A 1 88 ? 0.943 -6.385 -18.915 1.00 95.44 88 ASP A O 1
ATOM 674 N N . GLN A 1 89 ? 0.109 -4.345 -19.388 1.00 96.94 89 GLN A N 1
ATOM 675 C CA . GLN A 1 89 ? 1.263 -3.884 -20.139 1.00 96.94 89 GLN A CA 1
ATOM 676 C C . GLN A 1 89 ? 2.477 -3.734 -19.227 1.00 96.94 89 GLN A C 1
ATOM 678 O O . GLN A 1 89 ? 3.534 -4.286 -19.539 1.00 96.94 89 GLN A O 1
ATOM 683 N N . ALA A 1 90 ? 2.306 -3.099 -18.066 1.00 97.44 90 ALA A N 1
ATOM 684 C CA . ALA A 1 90 ? 3.346 -2.968 -17.049 1.00 97.44 90 ALA A CA 1
ATOM 685 C C . ALA A 1 90 ? 3.943 -4.336 -16.661 1.00 97.44 90 ALA A C 1
ATOM 687 O O . ALA A 1 90 ? 5.161 -4.534 -16.663 1.00 97.44 90 ALA A O 1
ATOM 688 N N . ARG A 1 91 ? 3.093 -5.344 -16.435 1.00 96.94 91 ARG A N 1
ATOM 689 C CA . ARG A 1 91 ? 3.526 -6.714 -16.127 1.00 96.94 91 ARG A CA 1
ATOM 690 C C . ARG A 1 91 ? 4.272 -7.379 -17.285 1.00 96.94 91 ARG A C 1
ATOM 692 O O . ARG A 1 91 ? 5.292 -8.038 -17.050 1.00 96.94 91 ARG A O 1
ATOM 699 N N . ARG A 1 92 ? 3.799 -7.221 -18.529 1.00 97.44 92 ARG A N 1
ATOM 700 C CA . ARG A 1 92 ? 4.506 -7.720 -19.725 1.00 97.44 92 ARG A CA 1
ATOM 701 C C . ARG A 1 92 ? 5.887 -7.080 -19.855 1.00 97.44 92 ARG A C 1
ATOM 703 O O . ARG A 1 92 ? 6.848 -7.797 -20.127 1.00 97.44 92 ARG A O 1
ATOM 710 N N . ILE A 1 93 ? 6.001 -5.776 -19.603 1.00 98.31 93 ILE A N 1
ATOM 711 C CA . ILE A 1 93 ? 7.270 -5.038 -19.617 1.00 98.31 93 ILE A CA 1
ATOM 712 C C . ILE A 1 93 ? 8.226 -5.589 -18.555 1.00 98.31 93 ILE A C 1
ATOM 714 O O . ILE A 1 93 ? 9.346 -5.963 -18.900 1.00 98.31 93 ILE A O 1
ATOM 718 N N . CYS A 1 94 ? 7.790 -5.748 -17.301 1.00 97.94 94 CYS A N 1
ATOM 719 C CA . CYS A 1 94 ? 8.645 -6.304 -16.247 1.00 97.94 94 CYS A CA 1
ATOM 720 C C . CYS A 1 94 ? 9.143 -7.719 -16.580 1.00 97.94 94 CYS A C 1
ATOM 722 O O . CYS A 1 94 ? 10.334 -7.998 -16.450 1.00 97.94 94 CYS A O 1
ATOM 724 N N . ARG A 1 95 ? 8.262 -8.610 -17.060 1.00 97.38 95 ARG A N 1
ATOM 725 C CA . ARG A 1 95 ? 8.646 -9.973 -17.482 1.00 97.38 95 ARG A CA 1
ATOM 726 C C . ARG A 1 95 ? 9.640 -9.949 -18.643 1.00 97.38 95 ARG A C 1
ATOM 728 O O . ARG A 1 95 ? 10.655 -10.637 -18.612 1.00 97.38 95 ARG A O 1
ATOM 735 N N . SER A 1 96 ? 9.361 -9.119 -19.645 1.00 96.44 96 SER A N 1
ATOM 736 C CA . SER A 1 96 ? 10.209 -8.884 -20.815 1.00 96.44 96 SER A CA 1
ATOM 737 C C . SER A 1 96 ? 11.602 -8.378 -20.419 1.00 96.44 96 SER A C 1
ATOM 739 O O . SER A 1 96 ? 12.605 -8.812 -20.998 1.00 96.44 96 SER A O 1
ATOM 741 N N . ALA A 1 97 ? 11.671 -7.492 -19.424 1.00 97.25 97 ALA A N 1
ATOM 742 C CA . ALA A 1 97 ? 12.913 -6.948 -18.907 1.00 97.25 97 ALA A CA 1
ATOM 743 C C . ALA A 1 97 ? 13.719 -7.997 -18.132 1.00 97.25 97 ALA A C 1
ATOM 745 O O . ALA A 1 97 ? 14.884 -8.217 -18.459 1.00 97.25 97 ALA A O 1
ATOM 746 N N . LEU A 1 98 ? 13.092 -8.702 -17.184 1.00 96.62 98 LEU A N 1
ATOM 747 C CA . LEU A 1 98 ? 13.735 -9.758 -16.391 1.00 96.62 98 LEU A CA 1
ATOM 748 C C . LEU A 1 98 ? 14.258 -10.905 -17.267 1.00 96.62 98 LEU A C 1
ATOM 750 O O . LEU A 1 98 ? 15.373 -11.372 -17.065 1.00 96.62 98 LEU A O 1
ATOM 754 N N . ALA A 1 99 ? 13.511 -11.303 -18.302 1.00 95.44 99 ALA A N 1
ATOM 755 C CA . ALA A 1 99 ? 13.940 -12.352 -19.230 1.00 95.44 99 ALA A CA 1
ATOM 756 C C . ALA A 1 99 ? 15.204 -11.987 -20.034 1.00 95.44 99 ALA A C 1
ATOM 758 O O . ALA A 1 99 ? 15.925 -12.873 -20.481 1.00 95.44 99 ALA A O 1
ATOM 759 N N . ARG A 1 100 ? 15.473 -10.692 -20.255 1.00 94.06 100 ARG A N 1
ATOM 760 C CA . ARG A 1 100 ? 16.595 -10.222 -21.093 1.00 94.06 100 ARG A CA 1
ATOM 761 C C . ARG A 1 100 ? 17.766 -9.652 -20.304 1.00 94.06 100 ARG A C 1
ATOM 763 O O . ARG A 1 100 ? 18.900 -9.722 -20.766 1.00 94.06 100 ARG A O 1
ATOM 770 N N . LEU A 1 101 ? 17.495 -9.044 -19.155 1.00 92.81 101 LEU A N 1
ATOM 771 C CA . LEU A 1 101 ? 18.504 -8.439 -18.286 1.00 92.81 101 LEU A CA 1
ATOM 772 C C . LEU A 1 101 ? 18.951 -9.390 -17.170 1.00 92.81 101 LEU A C 1
ATOM 774 O O . LEU A 1 101 ? 19.990 -9.144 -16.553 1.00 92.81 101 LEU A O 1
ATOM 778 N N . GLY A 1 102 ? 18.196 -10.464 -16.932 1.00 91.62 102 GLY A N 1
ATOM 779 C CA . GLY A 1 102 ? 18.298 -11.267 -15.724 1.00 91.62 102 GLY A CA 1
ATOM 780 C C . GLY A 1 102 ? 17.626 -10.575 -14.541 1.00 91.62 102 GLY A C 1
ATOM 781 O O . GLY A 1 102 ? 16.871 -9.609 -14.691 1.00 91.62 102 GLY A O 1
ATOM 782 N N . ASP A 1 103 ? 17.919 -11.074 -13.348 1.00 90.12 103 ASP A N 1
ATOM 783 C CA . ASP A 1 103 ? 17.322 -10.570 -12.121 1.00 90.12 103 ASP A CA 1
ATOM 784 C C . ASP A 1 103 ? 17.807 -9.158 -11.797 1.00 90.12 103 ASP A C 1
ATOM 786 O O . ASP A 1 103 ? 18.988 -8.899 -11.575 1.00 90.12 103 ASP A O 1
ATOM 790 N N . THR A 1 104 ? 16.857 -8.224 -11.780 1.00 93.19 104 THR A N 1
ATOM 791 C CA . THR A 1 104 ? 17.106 -6.813 -11.473 1.00 93.19 104 THR A CA 1
ATOM 792 C C . THR A 1 104 ? 16.130 -6.337 -10.397 1.00 93.19 104 THR A C 1
ATOM 794 O O . THR A 1 104 ? 14.924 -6.575 -10.544 1.00 93.19 104 THR A O 1
ATOM 797 N N . PRO A 1 105 ? 16.599 -5.622 -9.355 1.00 94.56 105 PRO A N 1
ATOM 798 C CA . PRO A 1 105 ? 15.746 -5.160 -8.262 1.00 94.56 105 PRO A CA 1
ATOM 799 C C . PRO A 1 105 ? 14.519 -4.364 -8.705 1.00 94.56 105 PRO A C 1
ATOM 801 O O . PRO A 1 105 ? 13.420 -4.611 -8.216 1.00 94.56 105 PRO A O 1
ATOM 804 N N . TYR A 1 106 ? 14.693 -3.433 -9.647 1.00 94.31 106 TYR A N 1
ATOM 805 C CA . TYR A 1 106 ? 13.633 -2.523 -10.085 1.00 94.31 106 TYR A CA 1
ATOM 806 C C . TYR A 1 106 ? 12.459 -3.273 -10.737 1.00 94.31 106 TYR A C 1
ATOM 808 O O . TYR A 1 106 ? 11.337 -3.215 -10.234 1.00 94.31 106 TYR A O 1
ATOM 816 N N . PHE A 1 107 ? 12.712 -4.051 -11.798 1.00 96.75 107 PHE A N 1
ATOM 817 C CA . PHE A 1 107 ? 11.651 -4.790 -12.496 1.00 96.75 107 PHE A CA 1
ATOM 818 C C . PHE A 1 107 ? 11.082 -5.942 -11.657 1.00 96.75 107 PHE A C 1
ATOM 820 O O . PHE A 1 107 ? 9.887 -6.222 -11.742 1.00 96.75 107 PHE A O 1
ATOM 827 N N . GLY A 1 108 ? 11.904 -6.586 -10.819 1.00 97.25 108 GLY A N 1
ATOM 828 C CA . GLY A 1 108 ? 11.447 -7.630 -9.898 1.00 97.25 108 GLY A CA 1
ATOM 829 C C . GLY A 1 108 ? 10.496 -7.092 -8.826 1.00 97.25 108 GLY A C 1
ATOM 830 O O . GLY A 1 108 ? 9.438 -7.672 -8.593 1.00 97.25 108 GLY A O 1
ATOM 831 N N . THR A 1 109 ? 10.816 -5.934 -8.237 1.00 97.00 109 THR A N 1
ATOM 832 C CA . THR A 1 109 ? 9.957 -5.271 -7.241 1.00 97.00 109 THR A CA 1
ATOM 833 C C . THR A 1 109 ? 8.612 -4.883 -7.851 1.00 97.00 109 THR A C 1
ATOM 835 O O . THR A 1 109 ? 7.568 -5.203 -7.285 1.00 97.00 109 THR A O 1
ATOM 838 N N . TRP A 1 110 ? 8.618 -4.247 -9.029 1.00 96.62 110 TRP A N 1
ATOM 839 C CA . TRP A 1 110 ? 7.384 -3.847 -9.708 1.00 96.62 110 TRP A CA 1
ATOM 840 C C . TRP A 1 110 ? 6.534 -5.037 -10.150 1.00 96.62 110 TRP A C 1
ATOM 842 O O . TRP A 1 110 ? 5.321 -5.014 -9.955 1.00 96.62 110 TRP A O 1
ATOM 852 N N . LEU A 1 111 ? 7.146 -6.099 -10.685 1.00 97.81 111 LEU A N 1
ATOM 853 C CA . LEU A 1 111 ? 6.416 -7.325 -11.012 1.00 97.81 111 LEU A CA 1
ATOM 854 C C . LEU A 1 111 ? 5.758 -7.927 -9.766 1.00 97.81 111 LEU A C 1
ATOM 856 O O . LEU A 1 111 ? 4.577 -8.259 -9.806 1.00 97.81 111 LEU A O 1
ATOM 860 N N . GLY A 1 112 ? 6.500 -8.034 -8.663 1.00 96.50 112 GLY A N 1
ATOM 861 C CA . GLY A 1 112 ? 5.973 -8.536 -7.398 1.00 96.50 112 GLY A CA 1
ATOM 862 C C . GLY A 1 112 ? 4.802 -7.706 -6.869 1.00 96.50 112 GLY A C 1
ATOM 863 O O . GLY A 1 112 ? 3.781 -8.272 -6.486 1.00 96.50 112 GLY A O 1
ATOM 864 N N . ARG A 1 113 ? 4.903 -6.371 -6.920 1.00 95.12 113 ARG A N 1
ATOM 865 C CA . ARG A 1 113 ? 3.820 -5.457 -6.526 1.00 95.12 113 ARG A CA 1
ATOM 866 C C . ARG A 1 113 ? 2.566 -5.628 -7.388 1.00 95.12 113 ARG A C 1
ATOM 868 O O . ARG A 1 113 ? 1.475 -5.741 -6.840 1.00 95.12 113 ARG A O 1
ATOM 875 N N . LEU A 1 114 ? 2.710 -5.687 -8.712 1.00 94.06 114 LEU A N 1
ATOM 876 C CA . LEU A 1 114 ? 1.576 -5.901 -9.621 1.00 94.06 114 LEU A CA 1
ATOM 877 C C . LEU A 1 114 ? 0.888 -7.247 -9.347 1.00 94.06 114 LEU A C 1
ATOM 879 O O . LEU A 1 114 ? -0.334 -7.312 -9.292 1.00 94.06 114 LEU A O 1
ATOM 883 N N . LEU A 1 115 ? 1.664 -8.306 -9.093 1.00 95.25 115 LEU A N 1
ATOM 884 C CA . LEU A 1 115 ? 1.120 -9.620 -8.735 1.00 95.25 115 LEU A CA 1
ATOM 885 C C . LEU A 1 115 ? 0.395 -9.609 -7.375 1.00 95.25 115 LEU A C 1
ATOM 887 O O . LEU A 1 115 ? -0.595 -10.317 -7.219 1.00 95.25 115 LEU A O 1
ATOM 891 N N . VAL A 1 116 ? 0.853 -8.807 -6.405 1.00 90.69 116 VAL A N 1
ATOM 892 C CA . VAL A 1 116 ? 0.150 -8.581 -5.124 1.00 90.69 116 VAL A CA 1
ATOM 893 C C . VAL A 1 116 ? -1.204 -7.910 -5.338 1.00 90.69 116 VAL A C 1
ATOM 895 O O . VAL A 1 116 ? -2.175 -8.291 -4.691 1.00 90.69 116 VAL A O 1
ATOM 898 N N . GLU A 1 117 ? -1.275 -6.905 -6.211 1.00 87.19 117 GLU A N 1
ATOM 899 C CA . GLU A 1 117 ? -2.523 -6.187 -6.501 1.00 87.19 117 GLU A CA 1
ATOM 900 C C . GLU A 1 117 ? -3.573 -7.070 -7.183 1.00 87.19 117 GLU A C 1
ATOM 902 O O . GLU A 1 117 ? -4.763 -6.841 -7.007 1.00 87.19 117 GLU A O 1
ATOM 907 N N . GLU A 1 118 ? -3.136 -8.087 -7.919 1.00 89.50 118 GLU A N 1
ATOM 908 C CA . GLU A 1 118 ? -3.992 -9.080 -8.578 1.00 89.50 118 GLU A CA 1
ATOM 909 C C . GLU A 1 118 ? -4.221 -10.336 -7.732 1.00 89.50 118 GLU A C 1
ATOM 911 O O . GLU A 1 118 ? -4.702 -11.346 -8.240 1.00 89.50 118 GLU A O 1
ATOM 916 N N . GLU A 1 119 ? -3.805 -10.314 -6.465 1.00 90.44 119 GLU A N 1
ATOM 917 C CA . GLU A 1 119 ? -3.962 -11.433 -5.532 1.00 90.44 119 GLU A CA 1
ATOM 918 C C . GLU A 1 119 ? -3.265 -12.736 -5.980 1.00 90.44 119 GLU A C 1
ATOM 920 O O . GLU A 1 119 ? -3.564 -13.834 -5.511 1.00 90.44 119 GLU A O 1
ATOM 925 N N . ARG A 1 120 ? -2.253 -12.636 -6.851 1.00 94.38 120 ARG A N 1
ATOM 926 C CA . ARG A 1 120 ? -1.432 -13.766 -7.320 1.00 94.38 120 ARG A CA 1
ATOM 927 C C . ARG A 1 120 ? -0.306 -14.051 -6.329 1.00 94.38 120 ARG A C 1
ATOM 929 O O . ARG A 1 120 ? 0.880 -13.922 -6.642 1.00 94.38 120 ARG A O 1
ATOM 936 N N . TRP A 1 121 ? -0.695 -14.417 -5.111 1.00 93.00 121 TRP A N 1
ATOM 937 C CA . TRP A 1 121 ? 0.158 -14.417 -3.920 1.00 93.00 121 TRP A CA 1
ATOM 938 C C . TRP A 1 121 ? 1.441 -15.231 -4.044 1.00 93.00 121 TRP A C 1
ATOM 940 O O . TRP A 1 121 ? 2.495 -14.760 -3.622 1.00 93.00 121 TRP A O 1
ATOM 950 N N . ASP A 1 122 ? 1.365 -16.441 -4.588 1.00 95.31 122 ASP A N 1
ATOM 951 C CA . ASP A 1 122 ? 2.517 -17.347 -4.591 1.00 95.31 122 ASP A CA 1
ATOM 952 C C . ASP A 1 122 ? 3.555 -16.917 -5.633 1.00 95.31 122 ASP A C 1
ATOM 954 O O . ASP A 1 122 ? 4.745 -16.858 -5.330 1.00 95.31 122 ASP A O 1
ATOM 958 N N . GLN A 1 123 ? 3.099 -16.457 -6.805 1.00 96.06 123 GLN A N 1
ATOM 959 C CA . GLN A 1 123 ? 3.980 -15.869 -7.820 1.00 96.06 123 GLN A CA 1
ATOM 960 C C . GLN A 1 123 ? 4.612 -14.564 -7.328 1.00 96.06 123 GLN A C 1
ATOM 962 O O . GLN A 1 123 ? 5.799 -14.325 -7.540 1.00 96.06 123 GLN A O 1
ATOM 967 N N . ALA A 1 124 ? 3.829 -13.712 -6.656 1.00 97.12 124 ALA A N 1
ATOM 968 C CA . ALA A 1 124 ? 4.349 -12.488 -6.060 1.00 97.12 124 ALA A CA 1
ATOM 969 C C . ALA A 1 124 ? 5.439 -12.798 -5.029 1.00 97.12 124 ALA A C 1
ATOM 971 O O . ALA A 1 124 ? 6.510 -12.194 -5.062 1.00 97.12 124 ALA A O 1
ATOM 972 N N . ARG A 1 125 ? 5.183 -13.767 -4.144 1.00 97.31 125 ARG A N 1
ATOM 973 C CA . ARG A 1 125 ? 6.129 -14.208 -3.120 1.00 97.31 125 ARG A CA 1
ATOM 974 C C . ARG A 1 125 ? 7.439 -14.682 -3.742 1.00 97.31 125 ARG A C 1
ATOM 976 O O . ARG A 1 125 ? 8.485 -14.180 -3.350 1.00 97.31 125 ARG A O 1
ATOM 983 N N . GLU A 1 126 ? 7.382 -15.585 -4.716 1.00 97.06 126 GLU A N 1
ATOM 984 C CA . GLU A 1 126 ? 8.571 -16.131 -5.379 1.00 97.06 126 GLU A CA 1
ATOM 985 C C . GLU A 1 126 ? 9.429 -15.023 -6.012 1.00 97.06 126 GLU A C 1
ATOM 987 O O . GLU A 1 126 ? 10.637 -14.927 -5.770 1.00 97.06 126 GLU A O 1
ATOM 992 N N . VAL A 1 127 ? 8.795 -14.122 -6.772 1.00 97.44 127 VAL A N 1
ATOM 993 C CA . VAL A 1 127 ? 9.486 -13.001 -7.420 1.00 97.44 127 VAL A CA 1
ATOM 994 C C . VAL A 1 127 ? 10.122 -12.072 -6.385 1.00 97.44 127 VAL A C 1
ATOM 996 O O . VAL A 1 127 ? 11.280 -11.681 -6.551 1.00 97.44 127 VAL A O 1
ATOM 999 N N . LEU A 1 128 ? 9.399 -11.718 -5.321 1.00 97.94 128 LEU A N 1
ATOM 1000 C CA . LEU A 1 128 ? 9.870 -10.790 -4.293 1.00 97.94 128 LEU A CA 1
ATOM 1001 C C . LEU A 1 128 ? 10.971 -11.395 -3.413 1.00 97.94 128 LEU A C 1
ATOM 1003 O O . LEU A 1 128 ? 11.941 -10.702 -3.113 1.00 97.94 128 LEU A O 1
ATOM 1007 N N . GLU A 1 129 ? 10.876 -12.677 -3.049 1.00 97.25 129 GLU A N 1
ATOM 1008 C CA . GLU A 1 129 ? 11.921 -13.390 -2.302 1.00 97.25 129 GLU A CA 1
ATOM 1009 C C . GLU A 1 129 ? 13.221 -13.457 -3.105 1.00 97.25 129 GLU A C 1
ATOM 1011 O O . GLU A 1 129 ? 14.286 -13.111 -2.589 1.00 97.25 129 GLU A O 1
ATOM 1016 N N . ARG A 1 130 ? 13.138 -13.849 -4.381 1.00 96.94 130 ARG A N 1
ATOM 1017 C CA . ARG A 1 130 ? 14.294 -13.895 -5.284 1.00 96.94 130 ARG A CA 1
ATOM 1018 C C . ARG A 1 130 ? 14.914 -12.510 -5.469 1.00 96.94 130 ARG A C 1
ATOM 1020 O O . ARG A 1 130 ? 16.121 -12.346 -5.313 1.00 96.94 130 ARG A O 1
ATOM 1027 N N . THR A 1 131 ? 14.084 -11.496 -5.714 1.00 97.75 131 THR A N 1
ATOM 1028 C CA . THR A 1 131 ? 14.535 -10.108 -5.916 1.00 97.75 131 THR A CA 1
ATOM 1029 C C . THR A 1 131 ? 15.137 -9.504 -4.642 1.00 97.75 131 THR A C 1
ATOM 1031 O O . THR A 1 131 ? 16.118 -8.765 -4.706 1.00 97.75 131 THR A O 1
ATOM 1034 N N . GLY A 1 132 ? 14.595 -9.838 -3.469 1.00 96.62 132 GLY A N 1
ATOM 1035 C CA . GLY A 1 132 ? 15.058 -9.332 -2.175 1.00 96.62 132 GLY A CA 1
ATOM 1036 C C . GLY A 1 132 ? 16.479 -9.764 -1.800 1.00 96.62 132 GLY A C 1
ATOM 1037 O O . GLY A 1 132 ? 17.154 -9.062 -1.039 1.00 96.62 132 GLY A O 1
ATOM 1038 N N . ARG A 1 133 ? 16.965 -10.880 -2.363 1.00 96.25 133 ARG A N 1
ATOM 1039 C CA . ARG A 1 133 ? 18.342 -11.375 -2.173 1.00 96.25 133 ARG A CA 1
ATOM 1040 C C . ARG A 1 133 ? 19.388 -10.556 -2.936 1.00 96.25 133 ARG A C 1
ATOM 1042 O O . ARG A 1 133 ? 20.560 -10.595 -2.581 1.00 96.25 133 ARG A O 1
ATOM 1049 N N . LEU A 1 134 ? 18.982 -9.793 -3.950 1.00 95.31 134 LEU A N 1
ATOM 1050 C CA . LEU A 1 134 ? 19.887 -8.978 -4.764 1.00 95.31 134 LEU A CA 1
ATOM 1051 C C . LEU A 1 134 ? 20.346 -7.725 -4.009 1.00 95.31 134 LEU A C 1
ATOM 1053 O O . LEU A 1 134 ? 19.597 -7.174 -3.194 1.00 95.31 134 LEU A O 1
ATOM 1057 N N . GLN A 1 135 ? 21.526 -7.193 -4.342 1.00 92.69 135 GLN A N 1
ATOM 1058 C CA . GLN A 1 135 ? 21.889 -5.821 -3.963 1.00 92.69 135 GLN A CA 1
ATOM 1059 C C . GLN A 1 135 ? 20.858 -4.835 -4.535 1.00 92.69 135 GLN A C 1
ATOM 1061 O O . GLN A 1 135 ? 20.409 -4.993 -5.664 1.00 92.69 135 GLN A O 1
ATOM 1066 N N . GLY A 1 136 ? 20.423 -3.846 -3.746 1.00 90.25 136 GLY A N 1
ATOM 1067 C CA . GLY A 1 136 ? 19.322 -2.945 -4.128 1.00 90.25 136 GLY A CA 1
ATOM 1068 C C . GLY A 1 136 ? 17.905 -3.538 -4.000 1.00 90.25 136 GLY A C 1
ATOM 1069 O O . GLY A 1 136 ? 16.925 -2.837 -4.240 1.00 90.25 136 GLY A O 1
ATOM 1070 N N . GLY A 1 137 ? 17.768 -4.807 -3.593 1.00 93.88 137 GLY A N 1
ATOM 1071 C CA . GLY A 1 137 ? 16.488 -5.512 -3.432 1.00 93.88 137 GLY A CA 1
ATOM 1072 C C . GLY A 1 137 ? 15.648 -5.135 -2.203 1.00 93.88 137 GLY A C 1
ATOM 1073 O O . GLY A 1 137 ? 14.641 -5.786 -1.938 1.00 93.88 137 GLY A O 1
ATOM 1074 N N . GLN A 1 138 ? 16.018 -4.112 -1.423 1.00 95.00 138 GLN A N 1
ATOM 1075 C CA . GLN A 1 138 ? 15.308 -3.767 -0.183 1.00 95.00 138 GLN A CA 1
ATOM 1076 C C . GLN A 1 138 ? 13.828 -3.417 -0.407 1.00 95.00 138 GLN A C 1
ATOM 1078 O O . GLN A 1 138 ? 12.987 -3.781 0.410 1.00 95.00 138 GLN A O 1
ATOM 1083 N N . TYR A 1 139 ? 13.479 -2.796 -1.537 1.00 93.69 139 TYR A N 1
ATOM 1084 C CA . TYR A 1 139 ? 12.081 -2.494 -1.861 1.00 93.69 139 TYR A CA 1
ATOM 1085 C C . TYR A 1 139 ? 11.261 -3.755 -2.167 1.00 93.69 139 TYR A C 1
ATOM 1087 O O . TYR A 1 139 ? 10.094 -3.815 -1.791 1.00 93.69 139 TYR A O 1
ATOM 1095 N N . ALA A 1 140 ? 11.871 -4.803 -2.734 1.00 96.19 140 ALA A N 1
ATOM 1096 C CA . ALA A 1 140 ? 11.212 -6.100 -2.875 1.00 96.19 140 ALA A CA 1
ATOM 1097 C C . ALA A 1 140 ? 10.931 -6.744 -1.507 1.00 96.19 140 ALA A C 1
ATOM 1099 O O . ALA A 1 140 ? 9.867 -7.323 -1.313 1.00 96.19 140 ALA A O 1
ATOM 1100 N N . LEU A 1 141 ? 11.832 -6.587 -0.528 1.00 97.25 141 LEU A N 1
ATOM 1101 C CA . LEU A 1 141 ? 11.593 -7.051 0.846 1.00 97.25 141 LEU A CA 1
ATOM 1102 C C . LEU A 1 141 ? 10.458 -6.276 1.533 1.00 97.25 141 LEU A C 1
ATOM 1104 O O . LEU A 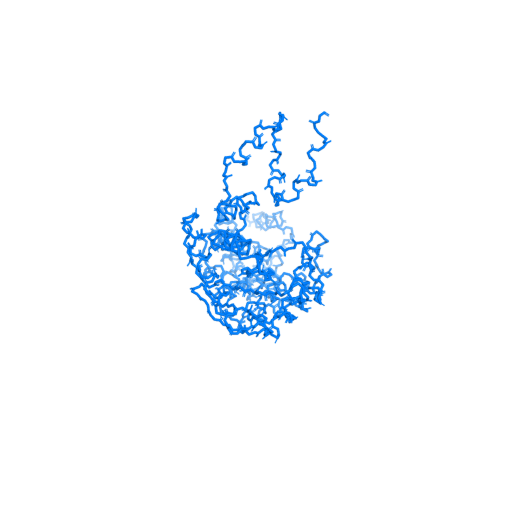1 141 ? 9.679 -6.875 2.270 1.00 97.25 141 LEU A O 1
ATOM 1108 N N . LEU A 1 142 ? 10.318 -4.971 1.270 1.00 94.38 142 LEU A N 1
ATOM 1109 C CA . LEU A 1 142 ? 9.173 -4.188 1.751 1.00 94.38 142 LEU A CA 1
ATOM 1110 C C . LEU A 1 142 ? 7.854 -4.680 1.144 1.00 94.38 142 LEU A C 1
ATOM 1112 O O . LEU A 1 142 ? 6.881 -4.866 1.875 1.00 94.38 142 LEU A O 1
ATOM 1116 N N . GLU A 1 143 ? 7.810 -4.923 -0.167 1.00 94.62 143 GLU A N 1
ATOM 1117 C CA . GLU A 1 143 ? 6.614 -5.472 -0.818 1.00 94.62 143 GLU A CA 1
ATOM 1118 C C . GLU A 1 143 ? 6.310 -6.902 -0.349 1.00 94.62 143 GLU A C 1
ATOM 1120 O O . GLU A 1 143 ? 5.147 -7.242 -0.129 1.00 94.62 143 GLU A O 1
ATOM 1125 N N . LEU A 1 144 ? 7.334 -7.721 -0.084 1.00 97.12 144 LEU A N 1
ATOM 1126 C CA . LEU A 1 144 ? 7.161 -9.049 0.508 1.00 97.12 144 LEU A CA 1
ATOM 1127 C C . LEU A 1 144 ? 6.557 -8.947 1.913 1.00 97.12 144 LEU A C 1
ATOM 1129 O O . LEU A 1 144 ? 5.589 -9.633 2.236 1.00 97.12 144 LEU A O 1
ATOM 1133 N N . ALA A 1 145 ? 7.072 -8.044 2.743 1.00 95.25 145 ALA A N 1
ATOM 1134 C CA . ALA A 1 145 ? 6.533 -7.798 4.071 1.00 95.25 145 ALA A CA 1
ATOM 1135 C C . ALA A 1 145 ? 5.060 -7.337 4.021 1.00 95.25 145 ALA A C 1
ATOM 1137 O O . ALA A 1 145 ? 4.218 -7.842 4.769 1.00 95.25 145 ALA A O 1
ATOM 1138 N N . ARG A 1 146 ? 4.718 -6.449 3.075 1.00 91.25 146 ARG A N 1
ATOM 1139 C CA . ARG A 1 146 ? 3.335 -6.011 2.804 1.00 91.25 146 ARG A CA 1
ATOM 1140 C C . ARG A 1 146 ? 2.440 -7.151 2.313 1.00 91.25 146 ARG A C 1
ATOM 1142 O O . ARG A 1 146 ? 1.276 -7.204 2.710 1.00 91.25 146 ARG A O 1
ATOM 1149 N N . LEU A 1 147 ? 2.960 -8.074 1.503 1.00 93.88 147 LEU A N 1
ATOM 1150 C CA . LEU A 1 147 ? 2.259 -9.292 1.086 1.00 93.88 147 LEU A CA 1
ATOM 1151 C C . LEU A 1 147 ? 1.926 -10.167 2.298 1.00 93.88 147 LEU A C 1
ATOM 1153 O O . LEU A 1 147 ? 0.775 -10.572 2.466 1.00 93.88 147 LEU A O 1
ATOM 1157 N N . HIS A 1 148 ? 2.899 -10.429 3.178 1.00 93.12 148 HIS A N 1
ATOM 1158 C CA . HIS A 1 148 ? 2.663 -11.197 4.405 1.00 93.12 148 HIS A CA 1
ATOM 1159 C C . HIS A 1 148 ? 1.599 -10.538 5.284 1.00 93.12 148 HIS A C 1
ATOM 1161 O O . HIS A 1 148 ? 0.689 -11.224 5.751 1.00 93.12 148 HIS A O 1
ATOM 1167 N N . ARG A 1 149 ? 1.643 -9.208 5.416 1.00 88.56 149 ARG A N 1
ATOM 1168 C CA . ARG A 1 149 ? 0.614 -8.423 6.106 1.00 88.56 149 ARG A CA 1
ATOM 1169 C C . ARG A 1 149 ? -0.776 -8.609 5.488 1.00 88.56 149 ARG A C 1
ATOM 1171 O O . ARG A 1 149 ? -1.712 -8.904 6.222 1.00 88.56 149 ARG A O 1
ATOM 1178 N N . ARG A 1 150 ? -0.917 -8.495 4.158 1.00 85.81 150 ARG A N 1
ATOM 1179 C CA . ARG A 1 150 ? -2.201 -8.712 3.451 1.00 85.81 150 ARG A CA 1
ATOM 1180 C C . ARG A 1 150 ? -2.767 -10.116 3.673 1.00 85.81 150 ARG A C 1
ATOM 1182 O O . ARG A 1 150 ? -3.977 -10.280 3.711 1.00 85.81 150 ARG A O 1
ATOM 1189 N N . ARG A 1 151 ? -1.904 -11.114 3.882 1.00 88.69 151 ARG A N 1
ATOM 1190 C CA . ARG A 1 151 ? -2.297 -12.493 4.225 1.00 88.69 151 ARG A CA 1
ATOM 1191 C C . ARG A 1 151 ? -2.500 -12.723 5.731 1.00 88.69 151 ARG A C 1
ATOM 1193 O O . ARG A 1 151 ? -2.536 -13.871 6.163 1.00 88.69 151 ARG A O 1
ATOM 1200 N N . GLY A 1 152 ? -2.565 -11.665 6.543 1.00 86.25 152 GLY A N 1
ATOM 1201 C CA . GLY A 1 152 ? -2.731 -11.745 8.000 1.00 86.25 152 GLY A CA 1
ATOM 1202 C C . GLY A 1 152 ? -1.491 -12.226 8.766 1.00 86.25 152 GLY A C 1
ATOM 1203 O O . GLY A 1 152 ? -1.535 -12.377 9.985 1.00 86.25 152 GLY A O 1
ATOM 1204 N N . ARG A 1 153 ? -0.354 -12.440 8.090 1.00 91.44 153 ARG A N 1
ATOM 1205 C CA . ARG A 1 153 ? 0.912 -12.910 8.680 1.00 91.44 153 ARG A CA 1
ATOM 1206 C C . ARG A 1 153 ? 1.762 -11.730 9.153 1.00 91.44 153 ARG A C 1
ATOM 1208 O O . ARG A 1 153 ? 2.876 -11.520 8.677 1.00 91.44 153 ARG A O 1
ATOM 1215 N N . LEU A 1 154 ? 1.208 -10.946 10.077 1.00 91.69 154 LEU A N 1
ATOM 1216 C CA . LEU A 1 154 ? 1.784 -9.683 10.554 1.00 91.69 154 LEU A CA 1
ATOM 1217 C C . LEU A 1 154 ? 3.185 -9.841 11.156 1.00 91.69 154 LEU A C 1
ATOM 1219 O O . LEU A 1 154 ? 4.085 -9.092 10.793 1.00 91.69 154 LEU A O 1
ATOM 1223 N N . GLU A 1 155 ? 3.388 -10.846 12.013 1.00 93.19 155 GLU A N 1
ATOM 1224 C CA . GLU A 1 155 ? 4.686 -11.092 12.659 1.00 93.19 155 GLU A CA 1
ATOM 1225 C C . GLU A 1 155 ? 5.775 -11.457 11.639 1.00 93.19 155 GLU A C 1
ATOM 1227 O O . GLU A 1 155 ? 6.913 -11.004 11.739 1.00 93.19 155 GLU A O 1
ATOM 1232 N N . GLU A 1 156 ? 5.421 -12.245 10.622 1.00 95.31 156 GLU A N 1
ATOM 1233 C CA . GLU A 1 156 ? 6.340 -12.616 9.543 1.00 95.31 156 GLU A CA 1
ATOM 1234 C C . GLU A 1 156 ? 6.716 -11.389 8.702 1.00 95.31 156 GLU A C 1
ATOM 1236 O O . GLU A 1 156 ? 7.894 -11.138 8.450 1.00 95.31 156 GLU A O 1
ATOM 1241 N N . GLY A 1 157 ? 5.722 -10.572 8.334 1.00 95.50 157 GLY A N 1
ATOM 1242 C CA . GLY A 1 157 ? 5.952 -9.316 7.621 1.00 95.50 157 GLY A CA 1
ATOM 1243 C C . GLY A 1 157 ? 6.829 -8.348 8.418 1.00 95.50 157 GLY A C 1
ATOM 1244 O O . GLY A 1 157 ? 7.775 -7.780 7.872 1.00 95.50 157 GLY A O 1
ATOM 1245 N N . ALA A 1 158 ? 6.578 -8.208 9.721 1.00 95.00 158 ALA A N 1
ATOM 1246 C CA . ALA A 1 158 ? 7.384 -7.375 10.607 1.00 95.00 158 ALA A CA 1
ATOM 1247 C C . ALA A 1 158 ? 8.835 -7.867 10.692 1.00 95.00 158 ALA A C 1
ATOM 1249 O O . ALA A 1 158 ? 9.751 -7.061 10.538 1.00 95.00 158 ALA A O 1
ATOM 1250 N N . ARG A 1 159 ? 9.055 -9.181 10.852 1.00 97.00 159 ARG A N 1
ATOM 1251 C CA . ARG A 1 159 ? 10.397 -9.789 10.867 1.00 97.00 159 ARG A CA 1
ATOM 1252 C C . ARG A 1 159 ? 11.162 -9.557 9.562 1.00 97.00 159 ARG A C 1
ATOM 1254 O O . ARG A 1 159 ? 12.347 -9.232 9.606 1.00 97.00 159 ARG A O 1
ATOM 1261 N N . ILE A 1 160 ? 10.506 -9.697 8.407 1.00 97.06 160 ILE A N 1
ATOM 1262 C CA . ILE A 1 160 ? 11.128 -9.433 7.098 1.00 97.06 160 ILE A CA 1
ATOM 1263 C C . ILE A 1 160 ? 11.548 -7.964 6.988 1.00 97.06 160 ILE A C 1
ATOM 1265 O O . ILE A 1 160 ? 12.693 -7.676 6.630 1.00 97.06 160 ILE A O 1
ATOM 1269 N N . LEU A 1 161 ? 10.643 -7.034 7.311 1.00 95.81 161 LEU A N 1
ATOM 1270 C CA . LEU A 1 161 ? 10.922 -5.605 7.200 1.00 95.81 161 LEU A CA 1
ATOM 1271 C C . LEU A 1 161 ? 12.009 -5.161 8.185 1.00 95.81 161 LEU A C 1
ATOM 1273 O O . LEU A 1 161 ? 12.902 -4.419 7.790 1.00 95.81 161 LEU A O 1
ATOM 1277 N N . GLU A 1 162 ? 11.980 -5.655 9.424 1.00 96.56 162 GLU A N 1
ATOM 1278 C CA . GLU A 1 162 ? 12.991 -5.383 10.451 1.00 96.56 162 GLU A CA 1
ATOM 1279 C C . GLU A 1 162 ? 14.396 -5.769 9.980 1.00 96.56 162 GLU A C 1
ATOM 1281 O O . GLU A 1 162 ? 15.303 -4.936 10.008 1.00 96.56 162 GLU A O 1
ATOM 1286 N N . LYS A 1 163 ? 14.561 -6.986 9.444 1.00 96.19 163 LYS A N 1
ATOM 1287 C CA . LYS A 1 163 ? 15.834 -7.442 8.859 1.00 96.19 163 LYS A CA 1
ATOM 1288 C C . LYS A 1 163 ? 16.272 -6.587 7.667 1.00 96.19 163 LYS A C 1
ATOM 1290 O O . LYS A 1 163 ? 17.466 -6.439 7.418 1.00 96.19 163 LYS A O 1
ATOM 1295 N N . ALA A 1 164 ? 15.323 -6.023 6.920 1.00 95.88 164 ALA A N 1
ATOM 1296 C CA . ALA A 1 164 ? 15.605 -5.178 5.766 1.00 95.88 164 ALA A CA 1
ATOM 1297 C C . ALA A 1 164 ? 15.926 -3.716 6.131 1.00 95.88 164 ALA A C 1
ATOM 1299 O O . ALA A 1 164 ? 16.550 -3.033 5.317 1.00 95.88 164 ALA A O 1
ATOM 1300 N N . LEU A 1 165 ? 15.554 -3.228 7.327 1.00 95.44 165 LEU A N 1
ATOM 1301 C CA . LEU A 1 165 ? 15.716 -1.823 7.747 1.00 95.44 165 LEU A CA 1
ATOM 1302 C C . LEU A 1 165 ? 17.121 -1.241 7.501 1.00 95.44 165 LEU A C 1
ATOM 1304 O O . LEU A 1 165 ? 17.197 -0.124 6.976 1.00 95.44 165 LEU A O 1
ATOM 1308 N N . PRO A 1 166 ? 18.235 -1.945 7.802 1.00 95.88 166 PRO A N 1
ATOM 1309 C CA . PRO A 1 166 ? 19.577 -1.401 7.583 1.00 95.88 166 PRO A CA 1
ATOM 1310 C C . PRO A 1 166 ? 19.882 -1.082 6.113 1.00 95.88 166 PRO A C 1
ATOM 1312 O O . PRO A 1 166 ? 20.712 -0.218 5.834 1.00 95.88 166 PRO A O 1
ATOM 1315 N N . ARG A 1 167 ? 19.184 -1.735 5.172 1.00 94.50 167 ARG A N 1
ATOM 1316 C CA . ARG A 1 167 ? 19.368 -1.580 3.720 1.00 94.50 167 ARG A CA 1
ATOM 1317 C C . ARG A 1 167 ? 18.630 -0.370 3.140 1.00 94.50 167 ARG A C 1
ATOM 1319 O O . ARG A 1 167 ? 18.820 -0.053 1.969 1.00 94.50 167 ARG A O 1
ATOM 1326 N N . PHE A 1 168 ? 17.781 0.296 3.925 1.00 93.50 168 PHE A N 1
ATOM 1327 C CA . PHE A 1 168 ? 17.061 1.492 3.490 1.00 93.50 168 PHE A CA 1
ATOM 1328 C C . PHE A 1 168 ? 17.848 2.783 3.771 1.00 93.50 168 PHE A C 1
ATOM 1330 O O . PHE A 1 168 ? 18.622 2.841 4.739 1.00 93.50 168 PHE A O 1
ATOM 1337 N N . PRO A 1 169 ? 17.612 3.851 2.981 1.00 91.56 169 PRO A N 1
ATOM 1338 C CA . PRO A 1 169 ? 18.076 5.199 3.302 1.00 91.56 169 PRO A CA 1
ATOM 1339 C C . PRO A 1 169 ? 17.621 5.632 4.699 1.00 91.56 169 PRO A C 1
ATOM 1341 O O . PRO A 1 169 ? 16.494 5.333 5.100 1.00 91.56 169 PRO A O 1
ATOM 1344 N N . ARG A 1 170 ? 18.470 6.369 5.433 1.00 90.06 170 ARG A N 1
ATOM 1345 C CA . ARG A 1 170 ? 18.165 6.840 6.801 1.00 90.06 170 ARG A CA 1
ATOM 1346 C C . ARG A 1 170 ? 16.823 7.580 6.883 1.00 90.06 170 ARG A C 1
ATOM 1348 O O . ARG A 1 170 ? 16.083 7.345 7.832 1.00 90.06 170 ARG A O 1
ATOM 1355 N N . SER A 1 171 ? 16.481 8.370 5.863 1.00 84.88 171 SER A N 1
ATOM 1356 C CA . SER A 1 171 ? 15.215 9.114 5.764 1.00 84.88 171 SER A CA 1
ATOM 1357 C C . SER A 1 171 ? 13.959 8.236 5.833 1.00 84.88 171 SER A C 1
ATOM 1359 O O . SER A 1 171 ? 12.924 8.695 6.302 1.00 84.88 171 SER A O 1
ATOM 1361 N N . LEU A 1 172 ? 14.035 6.966 5.421 1.00 85.12 172 LEU A N 1
ATOM 1362 C CA . LEU A 1 172 ? 12.896 6.040 5.435 1.00 85.12 172 LEU A CA 1
ATOM 1363 C C . LEU A 1 172 ? 12.878 5.117 6.661 1.00 85.12 172 LEU A C 1
ATOM 1365 O O . LEU A 1 172 ? 11.833 4.548 6.982 1.00 85.12 172 LEU A O 1
ATOM 1369 N N . ARG A 1 173 ? 14.007 4.953 7.366 1.00 90.50 173 ARG A N 1
ATOM 1370 C CA . ARG A 1 173 ? 14.138 3.960 8.449 1.00 90.50 173 ARG A CA 1
ATOM 1371 C C . ARG A 1 173 ? 13.190 4.221 9.609 1.00 90.50 173 ARG A C 1
ATOM 1373 O O . ARG A 1 173 ? 12.560 3.279 10.074 1.00 90.50 173 ARG A O 1
ATOM 1380 N N . SER A 1 174 ? 13.062 5.468 10.060 1.00 84.56 174 SER A N 1
ATOM 1381 C CA . SER A 1 174 ? 12.193 5.812 11.196 1.00 84.56 174 SER A CA 1
ATOM 1382 C C . SER A 1 174 ? 10.728 5.500 10.894 1.00 84.56 174 SER A C 1
ATOM 1384 O O . SER A 1 174 ? 10.044 4.885 11.715 1.00 84.56 174 SER A O 1
ATOM 1386 N N . GLY A 1 175 ? 10.279 5.838 9.679 1.00 82.00 175 GLY A N 1
ATOM 1387 C CA . GLY A 1 175 ? 8.956 5.479 9.180 1.00 82.00 175 GLY A CA 1
ATOM 1388 C C . GLY A 1 175 ? 8.767 3.966 9.175 1.00 82.00 175 GLY A C 1
ATOM 1389 O O . GLY A 1 175 ? 7.900 3.459 9.874 1.00 82.00 175 GLY A O 1
ATOM 1390 N N . LEU A 1 176 ? 9.620 3.221 8.473 1.00 87.50 176 LEU A N 1
ATOM 1391 C CA . LEU A 1 176 ? 9.508 1.760 8.373 1.00 87.50 176 LEU A CA 1
ATOM 1392 C C . LEU A 1 176 ? 9.625 1.047 9.733 1.00 87.50 176 LEU A C 1
ATOM 1394 O O . LEU A 1 176 ? 8.919 0.074 9.981 1.00 87.50 176 LEU A O 1
ATOM 1398 N N . SER A 1 177 ? 10.447 1.555 10.650 1.00 89.00 177 SER A N 1
ATOM 1399 C CA . SER A 1 177 ? 10.554 1.050 12.023 1.00 89.00 177 SER A CA 1
ATOM 1400 C C . SER A 1 177 ? 9.243 1.222 12.799 1.00 89.00 177 SER A C 1
ATOM 1402 O O . SER A 1 177 ? 8.830 0.320 13.527 1.00 89.00 177 SER A O 1
ATOM 1404 N N . ALA A 1 178 ? 8.530 2.336 12.598 1.00 84.81 178 ALA A N 1
ATOM 1405 C CA . ALA A 1 178 ? 7.196 2.517 13.167 1.00 84.81 178 ALA A CA 1
ATOM 1406 C C . ALA A 1 178 ? 6.181 1.507 12.604 1.00 84.81 178 ALA A C 1
ATOM 1408 O O . ALA A 1 178 ? 5.319 1.042 13.346 1.00 84.81 178 ALA A O 1
ATOM 1409 N N . TRP A 1 179 ? 6.300 1.124 11.327 1.00 86.25 179 TRP A N 1
ATOM 1410 C CA . TRP A 1 179 ? 5.461 0.076 10.734 1.00 86.25 179 TRP A CA 1
ATOM 1411 C C . TRP A 1 179 ? 5.766 -1.306 11.326 1.00 86.25 179 TRP A C 1
ATOM 1413 O O . TRP A 1 179 ? 4.836 -2.026 11.672 1.00 86.25 179 TRP A O 1
ATOM 1423 N N . VAL A 1 180 ? 7.044 -1.652 11.527 1.00 90.88 180 VAL A N 1
ATOM 1424 C CA . VAL A 1 180 ? 7.442 -2.899 12.213 1.00 90.88 180 VAL A CA 1
ATOM 1425 C C . VAL A 1 180 ? 6.819 -2.975 13.608 1.00 90.88 180 VAL A C 1
ATOM 1427 O O . VAL A 1 180 ? 6.187 -3.979 13.938 1.00 90.88 180 VAL A O 1
ATOM 1430 N N . ARG A 1 181 ? 6.947 -1.906 14.409 1.00 88.25 181 ARG A N 1
ATOM 1431 C CA . ARG A 1 181 ? 6.344 -1.840 15.751 1.00 88.25 181 ARG A CA 1
ATOM 1432 C C . ARG A 1 181 ? 4.829 -2.020 15.698 1.00 88.25 181 ARG A C 1
ATOM 1434 O O . ARG A 1 181 ? 4.296 -2.836 16.442 1.00 88.25 181 ARG A O 1
ATOM 1441 N N . LEU A 1 182 ? 4.154 -1.312 14.791 1.00 84.38 182 LEU A N 1
ATOM 1442 C CA . LEU A 1 182 ? 2.703 -1.400 14.624 1.00 84.38 182 LEU A CA 1
ATOM 1443 C C . LEU A 1 182 ? 2.250 -2.819 14.256 1.00 84.38 182 LEU A C 1
ATOM 1445 O O . LEU A 1 182 ? 1.296 -3.334 14.830 1.00 84.38 182 LEU A O 1
ATOM 1449 N N . TRP A 1 183 ? 2.935 -3.475 13.321 1.00 89.25 183 TRP A N 1
ATOM 1450 C CA . TRP A 1 183 ? 2.559 -4.819 12.887 1.00 89.25 183 TRP A CA 1
ATOM 1451 C C . TRP A 1 183 ? 2.809 -5.877 13.965 1.00 89.25 183 TRP A C 1
ATOM 1453 O O . TRP A 1 183 ? 1.991 -6.783 14.108 1.00 89.25 183 TRP A O 1
ATOM 1463 N N . ARG A 1 184 ? 3.882 -5.753 14.757 1.00 89.25 184 ARG A N 1
ATOM 1464 C CA . ARG A 1 184 ? 4.109 -6.611 15.936 1.00 89.25 184 ARG A CA 1
ATOM 1465 C C . ARG A 1 184 ? 3.049 -6.403 17.007 1.00 89.25 184 ARG A C 1
ATOM 1467 O O . ARG A 1 184 ? 2.507 -7.374 17.530 1.00 89.25 184 ARG A O 1
ATOM 1474 N N . MET A 1 185 ? 2.727 -5.143 17.292 1.00 84.75 185 MET A N 1
ATOM 1475 C CA . MET A 1 185 ? 1.665 -4.766 18.220 1.00 84.75 185 MET A CA 1
ATOM 1476 C C . MET A 1 185 ? 0.343 -5.426 17.812 1.00 84.75 185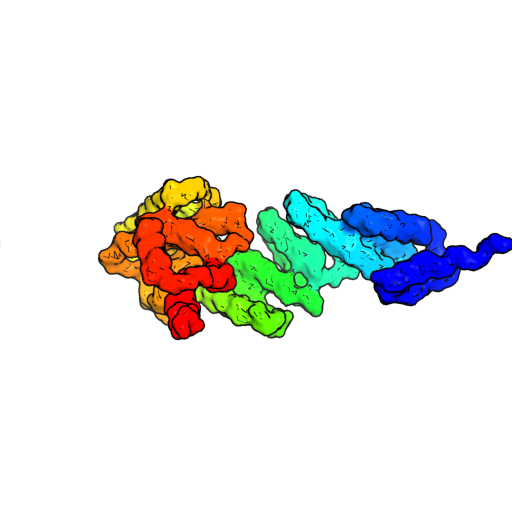 MET A C 1
ATOM 1478 O O . MET A 1 185 ? -0.265 -6.137 18.607 1.00 84.75 185 MET A O 1
ATOM 1482 N N . ASP A 1 186 ? -0.055 -5.280 16.547 1.00 84.44 186 ASP A N 1
ATOM 1483 C CA . ASP A 1 186 ? -1.268 -5.897 16.013 1.00 84.44 186 ASP A CA 1
ATOM 1484 C C . ASP A 1 186 ? -1.221 -7.424 16.039 1.00 84.44 186 ASP A C 1
ATOM 1486 O O . ASP A 1 186 ? -2.228 -8.056 16.351 1.00 84.44 186 ASP A O 1
ATOM 1490 N N . ALA A 1 187 ? -0.077 -8.033 15.714 1.00 87.75 187 ALA A N 1
ATOM 1491 C CA . ALA A 1 187 ? 0.088 -9.480 15.791 1.00 87.75 187 ALA A CA 1
ATOM 1492 C C . ALA A 1 187 ? -0.139 -9.975 17.226 1.00 87.75 187 ALA A C 1
ATOM 1494 O O . ALA A 1 187 ? -0.856 -10.953 17.432 1.00 87.75 187 ALA A O 1
ATOM 1495 N N . GLY A 1 188 ? 0.432 -9.278 18.214 1.00 84.75 188 GLY A N 1
ATOM 1496 C CA . GLY A 1 188 ? 0.247 -9.563 19.635 1.00 84.75 188 GLY A CA 1
ATOM 1497 C C . GLY A 1 188 ? -1.201 -9.380 20.084 1.00 84.75 188 GLY A C 1
ATOM 1498 O O . GLY A 1 188 ? -1.762 -10.278 20.708 1.00 84.75 188 GLY A O 1
ATOM 1499 N N . ILE A 1 189 ? -1.825 -8.259 19.707 1.00 82.62 189 ILE A N 1
ATOM 1500 C CA . ILE A 1 189 ? -3.222 -7.954 20.029 1.00 82.62 189 ILE A CA 1
ATOM 1501 C C . ILE A 1 189 ? -4.143 -9.027 19.444 1.00 82.62 189 ILE A C 1
ATOM 1503 O O . ILE A 1 189 ? -4.959 -9.573 20.176 1.00 82.62 189 ILE A O 1
ATOM 1507 N N . ARG A 1 190 ? -4.009 -9.363 18.153 1.00 86.75 190 ARG A N 1
ATOM 1508 C CA . ARG A 1 190 ? -4.936 -10.254 17.429 1.00 86.75 190 ARG A CA 1
ATOM 1509 C C . ARG A 1 190 ? -4.898 -11.709 17.872 1.00 86.75 190 ARG A C 1
ATOM 1511 O O . ARG A 1 190 ? -5.928 -12.366 17.756 1.00 86.75 190 ARG A O 1
ATOM 1518 N N . LYS A 1 191 ? -3.758 -12.215 18.360 1.00 83.56 191 LYS A N 1
ATOM 1519 C CA . LYS A 1 191 ? -3.597 -13.628 18.763 1.00 83.56 191 LYS A CA 1
ATOM 1520 C C . LYS A 1 191 ? -4.688 -14.106 19.721 1.00 83.56 191 LYS A C 1
ATOM 1522 O O . LYS A 1 191 ? -5.129 -15.241 19.608 1.00 83.56 191 LYS A O 1
ATOM 1527 N N . ASN A 1 192 ? -5.149 -13.223 20.605 1.00 83.75 192 ASN A N 1
ATOM 1528 C CA . ASN A 1 192 ? -6.112 -13.561 21.650 1.00 83.75 192 ASN A CA 1
ATOM 1529 C C . ASN A 1 192 ? -7.493 -12.929 21.415 1.00 83.75 192 ASN A C 1
ATOM 1531 O O . ASN A 1 192 ? -8.286 -12.853 22.345 1.00 83.75 192 ASN A O 1
ATOM 1535 N N . LYS A 1 193 ? -7.797 -12.431 20.208 1.00 89.12 193 LYS A N 1
ATOM 1536 C CA . LYS A 1 193 ? -9.081 -11.766 19.925 1.00 89.12 193 LYS A CA 1
ATOM 1537 C C . LYS A 1 193 ? -10.149 -12.748 19.486 1.00 89.12 193 LYS A C 1
ATOM 1539 O O . LYS A 1 193 ? -9.898 -13.675 18.721 1.00 89.12 193 LYS A O 1
ATOM 1544 N N . VAL A 1 194 ? -11.383 -12.435 19.862 1.00 91.75 194 VAL A N 1
ATOM 1545 C CA . VAL A 1 194 ? -12.562 -13.016 19.227 1.00 91.75 194 VAL A CA 1
ATOM 1546 C C . VAL A 1 194 ? -12.762 -12.318 17.889 1.00 91.75 194 VAL A C 1
ATOM 1548 O O . VAL A 1 194 ? -12.984 -11.106 17.839 1.00 91.75 194 VAL A O 1
ATOM 1551 N N . ARG A 1 195 ? -12.690 -13.088 16.804 1.00 93.50 195 ARG A N 1
ATOM 1552 C CA . ARG A 1 195 ? -13.056 -12.620 15.468 1.00 93.50 195 ARG A CA 1
ATOM 1553 C C . ARG A 1 195 ? -14.575 -12.672 15.308 1.00 93.50 195 ARG A C 1
ATOM 1555 O O . ARG A 1 195 ? -15.193 -13.688 15.609 1.00 93.50 195 ARG A O 1
ATOM 1562 N N . SER A 1 196 ? -15.162 -11.591 14.813 1.00 93.94 196 SER A N 1
ATOM 1563 C CA . SER A 1 196 ? -16.573 -11.501 14.436 1.00 93.94 196 SER A CA 1
ATOM 1564 C C . SER A 1 196 ? -16.715 -10.725 13.119 1.00 93.94 196 SER A C 1
ATOM 1566 O O . SER A 1 196 ? -15.727 -10.271 12.533 1.00 93.94 196 SER A O 1
ATOM 1568 N N . ARG A 1 197 ? -17.950 -10.567 12.642 1.00 92.75 197 ARG A N 1
ATOM 1569 C CA . ARG A 1 197 ? -18.297 -9.777 11.458 1.00 92.75 197 ARG A CA 1
ATOM 1570 C C . ARG A 1 197 ? -19.240 -8.639 11.843 1.00 92.75 197 ARG A C 1
ATOM 1572 O O . ARG A 1 197 ? -20.106 -8.801 12.699 1.00 92.75 197 ARG A O 1
ATOM 1579 N N . TYR A 1 198 ? -19.081 -7.502 11.178 1.00 92.81 198 TYR A N 1
ATOM 1580 C CA . TYR A 1 198 ? -20.026 -6.388 11.201 1.00 92.81 198 TYR A CA 1
ATOM 1581 C C . TYR A 1 198 ? -20.384 -5.990 9.761 1.00 92.81 198 TYR A C 1
ATOM 1583 O O . TYR A 1 198 ? -19.820 -6.534 8.811 1.00 92.81 198 TYR A O 1
ATOM 1591 N N . LEU A 1 199 ? -21.312 -5.044 9.585 1.00 87.31 199 LEU A N 1
ATOM 1592 C CA . LEU A 1 199 ? -21.819 -4.655 8.259 1.00 87.31 199 LEU A CA 1
ATOM 1593 C C . LEU A 1 199 ? -20.711 -4.204 7.281 1.00 87.31 199 LEU A C 1
ATOM 1595 O O . LEU A 1 199 ? -20.853 -4.379 6.078 1.00 87.31 199 LEU A O 1
ATOM 1599 N N . GLY A 1 200 ? -19.599 -3.665 7.793 1.00 87.56 200 GLY A N 1
ATOM 1600 C CA . GLY A 1 200 ? -18.487 -3.149 6.988 1.00 87.56 200 GLY A CA 1
ATOM 1601 C C . GLY A 1 200 ? -17.280 -4.076 6.823 1.00 87.56 200 GLY A C 1
ATOM 1602 O O . GLY A 1 200 ? -16.352 -3.704 6.109 1.00 87.56 200 GLY A O 1
ATOM 1603 N N . GLY A 1 201 ? -17.244 -5.253 7.461 1.00 91.62 201 GLY A N 1
ATOM 1604 C CA . GLY A 1 201 ? -16.072 -6.133 7.397 1.00 91.62 201 GLY A CA 1
ATOM 1605 C C . GLY A 1 201 ? -15.856 -7.027 8.618 1.00 91.62 201 GLY A C 1
ATOM 1606 O O . GLY A 1 201 ? -16.801 -7.471 9.274 1.00 91.62 201 GLY A O 1
ATOM 1607 N N . GLU A 1 202 ? -14.589 -7.338 8.895 1.00 92.75 202 GLU A N 1
ATOM 1608 C CA . GLU A 1 202 ? -14.182 -8.126 10.064 1.00 92.75 202 GLU A CA 1
ATOM 1609 C C . GLU A 1 202 ? -13.895 -7.218 11.265 1.00 92.75 202 GLU A C 1
ATOM 1611 O O . GLU A 1 202 ? -13.367 -6.114 11.128 1.00 92.75 202 GLU A O 1
ATOM 1616 N N . ILE A 1 203 ? -14.229 -7.708 12.457 1.00 93.94 203 ILE A N 1
ATOM 1617 C CA . ILE A 1 203 ? -13.991 -7.017 13.723 1.00 93.94 203 ILE A CA 1
ATOM 1618 C C . ILE A 1 203 ? -13.322 -7.970 14.718 1.00 93.94 203 ILE A C 1
ATOM 1620 O O . ILE A 1 203 ? -13.744 -9.115 14.888 1.00 93.94 203 ILE A O 1
ATOM 1624 N N . PHE A 1 204 ? -12.268 -7.496 15.375 1.00 93.81 204 PHE A N 1
ATOM 1625 C CA . PHE A 1 204 ? -11.486 -8.232 16.364 1.00 93.81 204 PHE A CA 1
ATOM 1626 C C . PHE A 1 204 ? -11.728 -7.625 17.745 1.00 93.81 204 PHE A C 1
ATOM 1628 O O . PHE A 1 204 ? -11.445 -6.449 17.972 1.00 93.81 204 PHE A O 1
ATOM 1635 N N . LEU A 1 205 ? -12.265 -8.426 18.666 1.00 93.56 205 LEU A N 1
ATOM 1636 C CA . LEU A 1 205 ? -12.770 -7.976 19.965 1.00 93.56 205 LEU A CA 1
ATOM 1637 C C . LEU A 1 205 ? -12.001 -8.633 21.121 1.00 93.56 205 LEU A C 1
ATOM 1639 O O . LEU A 1 205 ? -11.653 -9.813 21.009 1.00 93.56 205 LEU A O 1
ATOM 1643 N N . PRO A 1 206 ? -11.737 -7.918 22.233 1.00 91.25 206 PRO A N 1
ATOM 1644 C CA . PRO A 1 206 ? -11.148 -8.531 23.418 1.00 91.25 206 PRO A CA 1
ATOM 1645 C C . PRO A 1 206 ? -12.017 -9.696 23.930 1.00 91.25 206 PRO A C 1
ATOM 1647 O O . PRO A 1 206 ? -13.243 -9.553 24.010 1.00 91.25 206 PRO A O 1
ATOM 1650 N N . PRO A 1 207 ? -11.414 -10.846 24.278 1.00 89.19 207 PRO A N 1
ATOM 1651 C CA . PRO A 1 207 ? -12.149 -12.041 24.694 1.00 89.19 207 PRO A CA 1
ATOM 1652 C C . PRO A 1 207 ? -12.785 -11.881 26.079 1.00 89.19 207 PRO A C 1
ATOM 1654 O O . PRO A 1 207 ? -13.783 -12.531 26.368 1.00 89.19 207 PRO A O 1
ATOM 1657 N N . SER A 1 208 ? -12.240 -10.983 26.905 1.00 89.25 208 SER A N 1
ATOM 1658 C CA . SER A 1 208 ? -12.747 -10.641 28.236 1.00 89.25 208 SER A CA 1
ATOM 1659 C C . SER A 1 208 ? -14.079 -9.885 28.213 1.00 89.25 208 SER A C 1
ATOM 1661 O O . SER A 1 208 ? -14.724 -9.760 29.250 1.00 89.25 208 SER A O 1
ATOM 1663 N N . LEU A 1 209 ? -14.512 -9.370 27.056 1.00 90.62 209 LEU A N 1
ATOM 1664 C CA . LEU A 1 209 ? -15.789 -8.671 26.943 1.00 90.62 209 LEU A CA 1
ATOM 1665 C C . LEU A 1 209 ? -16.966 -9.653 26.925 1.00 90.62 209 LEU A C 1
ATOM 1667 O O . LEU A 1 209 ? -16.965 -10.663 26.209 1.00 90.62 209 LEU A O 1
ATOM 1671 N N . SER A 1 210 ? -18.034 -9.290 27.637 1.00 93.00 210 SER A N 1
ATOM 1672 C CA . SER A 1 210 ? -19.295 -10.034 27.624 1.00 93.00 210 SER A CA 1
ATOM 1673 C C . SER A 1 210 ? -19.865 -10.161 26.202 1.00 93.00 210 SER A C 1
ATOM 1675 O O . SER A 1 210 ? -19.548 -9.382 25.295 1.00 93.00 210 SER A O 1
ATOM 1677 N N . HIS A 1 211 ? -20.726 -11.158 25.981 1.00 93.50 211 HIS A N 1
ATOM 1678 C CA . HIS A 1 211 ? -21.378 -11.349 24.681 1.00 93.50 211 HIS A CA 1
ATOM 1679 C C . HIS A 1 211 ? -22.200 -10.115 24.261 1.00 93.50 211 HIS A C 1
ATOM 1681 O O . HIS A 1 211 ? -22.128 -9.688 23.107 1.00 93.50 211 HIS A O 1
ATOM 1687 N N . SER A 1 212 ? -22.922 -9.495 25.201 1.00 94.06 212 SER A N 1
ATOM 1688 C CA . SER A 1 212 ? -23.721 -8.291 24.950 1.00 94.06 212 SER A CA 1
ATOM 1689 C C . SER A 1 212 ? -22.852 -7.097 24.546 1.00 94.06 212 SER A C 1
ATOM 1691 O O . SER A 1 212 ? -23.159 -6.436 23.553 1.00 94.06 212 SER A O 1
ATOM 1693 N N . THR A 1 213 ? -21.723 -6.864 25.224 1.00 93.88 213 THR A N 1
ATOM 1694 C CA . THR A 1 213 ? -20.775 -5.803 24.850 1.00 93.88 213 THR A CA 1
ATOM 1695 C C . THR A 1 213 ? -20.160 -6.060 23.475 1.00 93.88 213 THR A C 1
ATOM 1697 O O . THR A 1 213 ? -20.078 -5.143 22.660 1.00 93.88 213 THR A O 1
ATOM 1700 N N . ARG A 1 214 ? -19.780 -7.305 23.159 1.00 94.25 214 ARG A N 1
ATOM 1701 C CA . ARG A 1 214 ? -19.253 -7.662 21.830 1.00 94.25 214 ARG A CA 1
ATOM 1702 C C . ARG A 1 214 ? -20.269 -7.401 20.717 1.00 94.25 214 ARG A C 1
ATOM 1704 O O . ARG A 1 214 ? -19.916 -6.808 19.696 1.00 94.25 214 ARG A O 1
ATOM 1711 N N . ARG A 1 215 ? -21.533 -7.785 20.923 1.00 94.81 215 ARG A N 1
ATOM 1712 C CA . ARG A 1 215 ? -22.625 -7.512 19.975 1.00 94.81 215 ARG A CA 1
ATOM 1713 C C . ARG A 1 215 ? -22.861 -6.012 19.810 1.00 94.81 215 ARG A C 1
ATOM 1715 O O . ARG A 1 215 ? -22.970 -5.539 18.681 1.00 94.81 215 ARG A O 1
ATOM 1722 N N . PHE A 1 216 ? -22.869 -5.266 20.913 1.00 95.31 216 PHE A N 1
ATOM 1723 C CA . PHE A 1 216 ? -22.969 -3.809 20.900 1.00 95.31 216 PHE A CA 1
ATOM 1724 C C . PHE A 1 216 ? -21.861 -3.166 20.053 1.00 95.31 216 PHE A C 1
ATOM 1726 O O . PHE A 1 216 ? -22.165 -2.343 19.194 1.00 95.31 216 PHE A O 1
ATOM 1733 N N . LEU A 1 217 ? -20.600 -3.577 20.225 1.00 95.69 217 LEU A N 1
ATOM 1734 C CA . LEU A 1 217 ? -19.476 -3.037 19.452 1.00 95.69 217 LEU A CA 1
ATOM 1735 C C . LEU A 1 217 ? -19.581 -3.347 17.951 1.00 95.69 217 LEU A C 1
ATOM 1737 O O . LEU A 1 217 ? -19.244 -2.493 17.134 1.00 95.69 217 LEU A O 1
ATOM 1741 N N . CYS A 1 218 ? -20.102 -4.520 17.573 1.00 95.62 218 CYS A N 1
ATOM 1742 C CA . CYS A 1 218 ? -20.358 -4.848 16.165 1.00 95.62 218 CYS A CA 1
ATOM 1743 C C . CYS A 1 218 ? -21.407 -3.908 15.547 1.00 95.62 218 CYS A C 1
ATOM 1745 O O . CYS A 1 218 ? -21.203 -3.382 14.452 1.00 95.62 218 CYS A O 1
ATOM 1747 N N . VAL A 1 219 ? -22.515 -3.668 16.258 1.00 96.06 219 VAL A N 1
ATOM 1748 C CA . VAL A 1 219 ? -23.573 -2.749 15.802 1.00 96.06 219 VAL A CA 1
ATOM 1749 C C . VAL A 1 219 ? -23.051 -1.315 15.747 1.00 96.06 219 VAL A C 1
ATOM 1751 O O . VAL A 1 219 ? -23.283 -0.620 14.758 1.00 96.06 219 VAL A O 1
ATOM 1754 N N . LEU A 1 220 ? -22.306 -0.884 16.769 1.00 96.19 220 LEU A N 1
ATOM 1755 C CA . LEU A 1 220 ? -21.720 0.451 16.827 1.00 96.19 220 LEU A CA 1
ATOM 1756 C C . LEU A 1 220 ? -20.773 0.693 15.648 1.00 96.19 220 LEU A C 1
ATOM 1758 O O . LEU A 1 220 ? -20.910 1.707 14.977 1.00 96.19 220 LEU A O 1
ATOM 1762 N N . ALA A 1 221 ? -19.877 -0.249 15.341 1.00 95.88 221 ALA A N 1
ATOM 1763 C CA . ALA A 1 221 ? -18.972 -0.134 14.199 1.00 95.88 221 ALA A CA 1
ATOM 1764 C C . ALA A 1 221 ? -19.730 -0.011 12.863 1.00 95.88 221 ALA A C 1
ATOM 1766 O O . ALA A 1 221 ? -19.395 0.840 12.042 1.00 95.88 221 ALA A O 1
ATOM 1767 N N . GLY A 1 222 ? -20.780 -0.814 12.649 1.00 95.31 222 GLY A N 1
ATOM 1768 C CA . GLY A 1 222 ? -21.596 -0.741 11.428 1.00 95.31 222 GLY A CA 1
ATOM 1769 C C . GLY A 1 222 ? -22.350 0.581 11.291 1.00 95.31 222 GLY A C 1
ATOM 1770 O O . GLY A 1 222 ? -22.362 1.187 10.217 1.00 95.31 222 GLY A O 1
ATOM 1771 N N 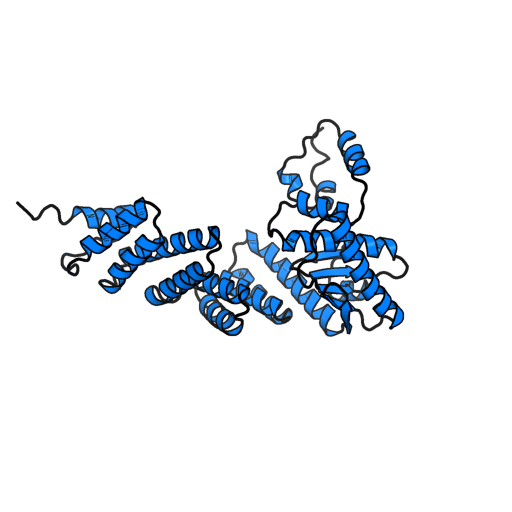. ARG A 1 223 ? -22.927 1.064 12.396 1.00 95.69 223 ARG A N 1
ATOM 1772 C CA . ARG A 1 223 ? -23.613 2.356 12.444 1.00 95.69 223 ARG A CA 1
ATOM 1773 C C . ARG A 1 223 ? -22.643 3.515 12.222 1.00 95.69 223 ARG A C 1
ATOM 1775 O O . ARG A 1 223 ? -22.921 4.359 11.381 1.00 95.69 223 ARG A O 1
ATOM 1782 N N . SER A 1 224 ? -21.498 3.530 12.903 1.00 96.31 224 SER A N 1
ATOM 1783 C CA . SER A 1 224 ? -20.471 4.563 12.729 1.00 96.31 224 SER A CA 1
ATOM 1784 C C . SER A 1 224 ? -19.941 4.607 11.295 1.00 96.31 224 SER A C 1
ATOM 1786 O O . SER A 1 224 ? -19.774 5.696 10.759 1.00 96.31 224 SER A O 1
ATOM 1788 N N . LEU A 1 225 ? -19.730 3.461 10.637 1.00 95.50 225 LEU A N 1
ATOM 1789 C CA . LEU A 1 225 ? -19.334 3.442 9.224 1.00 95.50 225 LEU A CA 1
ATOM 1790 C C . LEU A 1 225 ? -20.411 4.062 8.323 1.00 95.50 225 LEU A C 1
ATOM 1792 O O . LEU A 1 225 ? -20.096 4.873 7.457 1.00 95.50 225 LEU A O 1
ATOM 1796 N N . SER A 1 226 ? -21.676 3.702 8.545 1.00 94.31 226 SER A N 1
ATOM 1797 C CA . SER A 1 226 ? -22.803 4.224 7.759 1.00 94.31 226 SER A CA 1
ATOM 1798 C C . SER A 1 226 ? -22.980 5.732 7.962 1.00 94.31 226 SER A C 1
ATOM 1800 O O . SER A 1 226 ? -23.178 6.470 7.003 1.00 94.31 226 SER A O 1
ATOM 1802 N N . GLU A 1 227 ? -22.850 6.206 9.203 1.00 95.25 227 GLU A N 1
ATOM 1803 C CA . GLU A 1 227 ? -22.903 7.632 9.537 1.00 95.25 227 GLU A CA 1
ATOM 1804 C C . GLU A 1 227 ? -21.723 8.410 8.940 1.00 95.25 227 GLU A C 1
ATOM 1806 O O . GLU A 1 227 ? -21.927 9.515 8.445 1.00 95.25 227 GLU A O 1
ATOM 1811 N N . ALA A 1 228 ? -20.511 7.846 8.953 1.00 94.75 228 ALA A N 1
ATOM 1812 C CA . ALA A 1 228 ? -19.337 8.458 8.331 1.00 94.75 228 ALA A CA 1
ATOM 1813 C C . ALA A 1 228 ? -19.494 8.556 6.805 1.00 94.75 228 ALA A C 1
ATOM 1815 O O . ALA A 1 228 ? -19.223 9.606 6.225 1.00 94.75 228 ALA A O 1
ATOM 1816 N N . ALA A 1 229 ? -19.986 7.497 6.156 1.00 93.69 229 ALA A N 1
ATOM 1817 C CA . ALA A 1 229 ? -20.280 7.501 4.724 1.00 93.69 229 ALA A CA 1
ATOM 1818 C C . ALA A 1 229 ? -21.340 8.554 4.368 1.00 93.69 229 ALA A C 1
ATOM 1820 O O . ALA A 1 229 ? -21.137 9.344 3.451 1.00 93.69 229 ALA A O 1
ATOM 1821 N N . ALA A 1 230 ? -22.428 8.635 5.141 1.00 93.81 230 ALA A N 1
ATOM 1822 C CA . ALA A 1 230 ? -23.474 9.634 4.934 1.00 93.81 230 ALA A CA 1
ATOM 1823 C C . ALA A 1 230 ? -22.965 11.072 5.133 1.00 93.81 230 ALA A C 1
ATOM 1825 O O . ALA A 1 230 ? -23.248 11.938 4.313 1.00 93.81 230 ALA A O 1
ATOM 1826 N N . ALA A 1 231 ? -22.187 11.324 6.191 1.00 92.56 231 ALA A N 1
ATOM 1827 C CA . ALA A 1 231 ? -21.643 12.651 6.483 1.00 92.56 231 ALA A CA 1
ATOM 1828 C C . ALA A 1 231 ? -20.623 13.125 5.438 1.00 92.56 231 ALA A C 1
ATOM 1830 O O . ALA A 1 231 ? -20.474 14.323 5.224 1.00 92.56 231 ALA A O 1
ATOM 1831 N N . THR A 1 232 ? -19.910 12.194 4.802 1.00 91.44 232 THR A N 1
ATOM 1832 C CA . THR A 1 232 ? -18.854 12.510 3.832 1.00 91.44 232 THR A CA 1
ATOM 1833 C C . THR A 1 232 ? -19.297 12.397 2.377 1.00 91.44 232 THR A C 1
ATOM 1835 O O . THR A 1 232 ? -18.580 12.853 1.491 1.00 91.44 232 THR A O 1
ATOM 1838 N N . GLY A 1 233 ? -20.448 11.772 2.110 1.00 91.69 233 GLY A N 1
ATOM 1839 C CA . GLY A 1 233 ? -20.876 11.401 0.761 1.00 91.69 233 GLY A CA 1
ATOM 1840 C C . GLY A 1 233 ? -19.995 10.327 0.110 1.00 91.69 233 GLY A C 1
ATOM 1841 O O . GLY A 1 233 ? -20.175 10.017 -1.068 1.00 91.69 233 GLY A O 1
ATOM 1842 N N . LEU A 1 234 ? -19.033 9.755 0.844 1.00 90.62 234 LEU A N 1
ATOM 1843 C CA . LEU A 1 234 ? -18.107 8.763 0.313 1.00 90.62 234 LEU A CA 1
ATOM 1844 C C . LEU A 1 234 ? -18.727 7.361 0.376 1.00 90.62 234 LEU A C 1
ATOM 1846 O O . LEU A 1 234 ? -19.301 6.979 1.399 1.00 90.62 234 LEU A O 1
ATOM 1850 N N . PRO A 1 235 ? -18.588 6.546 -0.682 1.00 87.75 235 PRO A N 1
ATOM 1851 C CA . PRO A 1 235 ? -19.157 5.211 -0.687 1.00 87.75 235 PRO A CA 1
ATOM 1852 C C . PRO A 1 235 ? -18.357 4.274 0.225 1.00 87.75 235 PRO A C 1
ATOM 1854 O O . PRO A 1 235 ? -17.125 4.256 0.198 1.00 87.75 235 PRO A O 1
ATOM 1857 N N . SER A 1 236 ? -19.048 3.407 0.965 1.00 81.00 236 SER A N 1
ATOM 1858 C CA . SER A 1 236 ? -18.427 2.308 1.710 1.00 81.00 236 SER A CA 1
ATOM 1859 C C . SER A 1 236 ? -18.018 1.174 0.763 1.00 81.00 236 SER A C 1
ATOM 1861 O O . SER A 1 236 ? -18.662 0.132 0.662 1.00 81.00 236 SER A O 1
ATOM 1863 N N . ARG A 1 237 ? -16.933 1.380 0.009 1.00 68.94 237 ARG A N 1
ATOM 1864 C CA . ARG A 1 237 ? -16.371 0.343 -0.866 1.00 68.94 237 ARG A CA 1
ATOM 1865 C C . ARG A 1 237 ? -15.311 -0.462 -0.121 1.00 68.94 237 ARG A C 1
ATOM 1867 O O . ARG A 1 237 ? -14.308 0.080 0.328 1.00 68.94 237 ARG A O 1
ATOM 1874 N N . GLY A 1 238 ? -15.511 -1.776 -0.062 1.00 67.44 238 GLY A N 1
ATOM 1875 C CA . GLY A 1 238 ? -14.538 -2.726 0.481 1.00 67.44 238 GLY A CA 1
ATOM 1876 C C . GLY A 1 238 ? -14.814 -3.159 1.920 1.00 67.44 238 GLY A C 1
ATOM 1877 O O . GLY A 1 238 ? -15.732 -2.681 2.580 1.00 67.44 238 GLY A O 1
ATOM 1878 N N . ARG A 1 239 ? -14.021 -4.129 2.388 1.00 84.38 239 ARG A N 1
ATOM 1879 C CA . ARG A 1 239 ? -14.082 -4.646 3.760 1.00 84.38 239 ARG A CA 1
ATOM 1880 C C . ARG A 1 239 ? -13.080 -3.881 4.615 1.00 84.38 239 ARG A C 1
ATOM 1882 O O . ARG A 1 239 ? -11.877 -4.025 4.404 1.00 84.38 239 ARG A O 1
ATOM 1889 N N . ILE A 1 240 ? -13.574 -3.089 5.561 1.00 90.12 240 ILE A N 1
ATOM 1890 C CA . ILE A 1 240 ? -12.738 -2.379 6.530 1.00 90.12 240 ILE A CA 1
ATOM 1891 C C . ILE A 1 240 ? -12.587 -3.275 7.750 1.00 90.12 240 ILE A C 1
ATOM 1893 O O . ILE A 1 240 ? -13.553 -3.849 8.252 1.00 90.12 240 ILE A O 1
ATOM 1897 N N . GLU A 1 241 ? -11.354 -3.433 8.205 1.00 91.44 241 GLU A N 1
ATOM 1898 C CA . GLU A 1 241 ? -11.074 -4.228 9.385 1.00 91.44 241 GLU A CA 1
ATOM 1899 C C . GLU A 1 241 ? -11.012 -3.338 10.626 1.00 91.44 241 GLU A C 1
ATOM 1901 O O . GLU A 1 241 ? -10.382 -2.277 10.597 1.00 91.44 241 GLU A O 1
ATOM 1906 N N . VAL A 1 242 ? -11.636 -3.781 11.719 1.00 93.50 242 VAL A N 1
ATOM 1907 C CA . VAL A 1 242 ? -11.655 -3.046 12.988 1.00 93.50 242 VAL A CA 1
ATOM 1908 C C . VAL A 1 242 ? -11.045 -3.886 14.104 1.00 93.50 242 VAL A C 1
ATOM 1910 O O . VAL A 1 242 ? -11.465 -5.015 14.345 1.00 93.50 242 VAL A O 1
ATOM 1913 N N . VAL A 1 243 ? -10.084 -3.330 14.836 1.00 92.44 243 VAL A N 1
ATOM 1914 C CA . VAL A 1 243 ? -9.454 -3.980 15.992 1.00 92.44 243 VAL A CA 1
ATOM 1915 C C . VAL A 1 243 ? -9.732 -3.164 17.247 1.00 92.44 243 VAL A C 1
ATOM 1917 O O . VAL A 1 243 ? -9.219 -2.057 17.409 1.00 92.44 243 VAL A O 1
ATOM 1920 N N . PHE A 1 244 ? -10.514 -3.737 18.160 1.00 92.38 244 PHE A N 1
ATOM 1921 C CA . PHE A 1 244 ? -10.748 -3.170 19.482 1.00 92.38 244 PHE A CA 1
ATOM 1922 C C . PHE A 1 244 ? -9.730 -3.698 20.484 1.00 92.38 244 PHE A C 1
ATOM 1924 O O . PHE A 1 244 ? -9.538 -4.911 20.618 1.00 92.38 244 PHE A O 1
ATOM 1931 N N . SER A 1 245 ? -9.125 -2.781 21.234 1.00 89.06 245 SER A N 1
ATOM 1932 C CA . SER A 1 245 ? -8.226 -3.103 22.345 1.00 89.06 245 SER A CA 1
ATOM 1933 C C . SER A 1 245 ? -8.694 -2.441 23.633 1.00 89.06 245 SER A C 1
ATOM 1935 O O . SER A 1 245 ? -9.277 -1.361 23.589 1.00 89.06 245 SER A O 1
ATOM 1937 N N . THR A 1 246 ? -8.439 -3.062 24.778 1.00 87.56 246 THR A N 1
ATOM 1938 C CA . THR A 1 246 ? -8.542 -2.378 26.072 1.00 87.56 246 THR A CA 1
ATOM 1939 C C . THR A 1 246 ? -7.270 -1.556 26.331 1.00 87.56 246 THR A C 1
ATOM 1941 O O . THR A 1 246 ? -6.229 -1.819 25.711 1.00 87.56 246 THR A O 1
ATOM 1944 N N . PRO A 1 247 ? -7.307 -0.558 27.233 1.00 85.00 247 PRO A N 1
ATOM 1945 C CA . PRO A 1 247 ? -6.108 0.178 27.638 1.00 85.00 247 PRO A CA 1
ATOM 1946 C C . PRO A 1 247 ? -4.976 -0.732 28.144 1.00 85.00 247 PRO A C 1
ATOM 1948 O O . PRO A 1 247 ? -3.806 -0.491 27.850 1.00 85.00 247 PRO A O 1
ATOM 1951 N N . GLU A 1 248 ? -5.311 -1.809 28.855 1.00 83.44 248 GLU A N 1
ATOM 1952 C CA . GLU A 1 248 ? -4.356 -2.770 29.418 1.00 83.44 248 GLU A CA 1
ATOM 1953 C C . GLU A 1 248 ? -3.681 -3.593 28.322 1.00 83.44 248 GLU A C 1
ATOM 1955 O O . GLU A 1 248 ? -2.470 -3.815 28.368 1.00 83.44 248 GLU A O 1
ATOM 1960 N N . GLU A 1 249 ? -4.447 -4.030 27.317 1.00 81.69 249 GLU A N 1
ATOM 1961 C CA . GLU A 1 249 ? -3.897 -4.726 26.156 1.00 81.69 249 GLU A CA 1
ATOM 1962 C C . GLU A 1 249 ? -2.931 -3.823 25.397 1.00 81.69 249 GLU A C 1
ATOM 1964 O O . GLU A 1 249 ? -1.826 -4.267 25.097 1.00 81.69 249 GLU A O 1
ATOM 1969 N N . LEU A 1 250 ? -3.308 -2.560 25.155 1.00 78.94 250 LEU A N 1
ATOM 1970 C CA . LEU A 1 250 ? -2.456 -1.582 24.479 1.00 78.94 250 LEU A CA 1
ATOM 1971 C C . LEU A 1 250 ? -1.164 -1.323 25.268 1.00 78.94 250 LEU A C 1
ATOM 1973 O O . LEU A 1 250 ? -0.079 -1.341 24.689 1.00 78.94 250 LEU A O 1
ATOM 1977 N N . LYS A 1 251 ? -1.266 -1.155 26.593 1.00 80.44 251 LYS A N 1
ATOM 1978 C CA . LYS A 1 251 ? -0.111 -0.982 27.486 1.00 80.44 251 LYS A CA 1
ATOM 1979 C C . LYS A 1 251 ? 0.829 -2.190 27.435 1.00 80.44 251 LYS A C 1
ATOM 1981 O O . LYS A 1 251 ? 2.039 -2.009 27.338 1.00 80.44 251 LYS A O 1
ATOM 1986 N N . ARG A 1 252 ? 0.292 -3.417 27.450 1.00 80.00 252 ARG A N 1
ATOM 1987 C CA . ARG A 1 252 ? 1.081 -4.664 27.425 1.00 80.00 252 ARG A CA 1
ATOM 1988 C C . ARG A 1 252 ? 1.934 -4.802 26.163 1.00 80.00 252 ARG A C 1
ATOM 1990 O O . ARG A 1 252 ? 3.026 -5.353 26.229 1.00 80.00 252 ARG A O 1
ATOM 1997 N N . VAL A 1 253 ? 1.444 -4.310 25.028 1.00 72.88 253 VAL A N 1
ATOM 1998 C CA . VAL A 1 253 ? 2.157 -4.365 23.741 1.00 72.88 253 VAL A CA 1
ATOM 1999 C C . VAL A 1 253 ? 2.951 -3.088 23.430 1.00 72.88 253 VAL A C 1
ATOM 2001 O O . VAL A 1 253 ? 3.445 -2.938 22.315 1.00 72.88 253 VAL A O 1
ATOM 2004 N N . GLY A 1 254 ? 3.079 -2.167 24.396 1.00 67.00 254 GLY A N 1
ATOM 2005 C CA . GLY A 1 254 ? 3.841 -0.923 24.246 1.00 67.00 254 GLY A CA 1
ATOM 2006 C C . GLY A 1 254 ? 3.198 0.104 23.308 1.00 67.00 254 GLY A C 1
ATOM 2007 O O . GLY A 1 254 ? 3.904 0.904 22.693 1.00 67.00 254 GLY A O 1
ATOM 2008 N N . GLY A 1 255 ? 1.873 0.069 23.149 1.00 64.19 255 GLY A N 1
ATOM 2009 C CA . GLY A 1 255 ? 1.139 1.020 22.321 1.00 64.19 255 GLY A CA 1
ATOM 2010 C C . GLY A 1 255 ? 0.987 2.402 22.981 1.00 64.19 255 GLY A C 1
ATOM 2011 O O . GLY A 1 255 ? 0.963 2.505 24.210 1.00 64.19 255 GLY A O 1
ATOM 2012 N N . PRO A 1 256 ? 0.879 3.485 22.189 1.00 63.00 256 PRO A N 1
ATOM 2013 C CA . PRO A 1 256 ? 0.800 4.848 22.710 1.00 63.00 256 PRO A CA 1
ATOM 2014 C C . PRO A 1 256 ? -0.526 5.112 23.438 1.00 63.00 256 PRO A C 1
ATOM 2016 O O . PRO A 1 256 ? -1.599 4.954 22.865 1.00 63.00 256 PRO A O 1
ATOM 2019 N N . ALA A 1 257 ? -0.455 5.588 24.684 1.00 53.12 257 ALA A N 1
ATOM 2020 C CA . ALA A 1 257 ? -1.627 5.815 25.538 1.00 53.12 257 ALA A CA 1
ATOM 2021 C C . ALA A 1 257 ? -2.591 6.914 25.034 1.00 53.12 257 ALA A C 1
ATOM 2023 O O . ALA A 1 257 ? -3.764 6.917 25.412 1.00 53.12 257 ALA A O 1
ATOM 2024 N N . TRP A 1 258 ? -2.107 7.832 24.188 1.00 49.28 258 TRP A N 1
ATOM 2025 C CA . TRP A 1 258 ? -2.867 8.978 23.673 1.00 49.28 258 TRP A CA 1
ATOM 2026 C C . TRP A 1 258 ? -3.791 8.640 22.494 1.00 49.28 258 TRP A C 1
ATOM 2028 O O . TRP A 1 258 ? -4.678 9.429 22.175 1.00 49.28 258 TRP A O 1
ATOM 2038 N N . ALA A 1 259 ? -3.621 7.486 21.841 1.00 59.75 259 ALA A N 1
ATOM 2039 C CA . ALA A 1 259 ? -4.431 7.129 20.681 1.00 59.75 259 ALA A CA 1
ATOM 2040 C C . ALA A 1 259 ? -5.824 6.647 21.125 1.00 59.75 259 ALA A C 1
ATOM 2042 O O . ALA A 1 259 ? -5.986 5.535 21.630 1.00 59.75 259 ALA A O 1
ATOM 2043 N N . GLY A 1 260 ? -6.845 7.490 20.945 1.00 64.25 260 GLY A N 1
ATOM 2044 C CA . GLY A 1 260 ? -8.248 7.065 21.032 1.00 64.25 260 GLY A CA 1
ATOM 2045 C C . GLY A 1 260 ? -8.614 6.115 19.887 1.00 64.25 260 GLY A C 1
ATOM 2046 O O . GLY A 1 260 ? -9.277 5.099 20.109 1.00 64.25 260 GLY A O 1
ATOM 2047 N N . GLY A 1 261 ? -8.097 6.410 18.692 1.00 78.94 261 GLY A N 1
ATOM 2048 C CA . GLY A 1 261 ? -8.211 5.624 17.471 1.00 78.94 261 GLY A CA 1
ATOM 2049 C C . GLY A 1 261 ? -6.983 5.811 16.574 1.00 78.94 261 GLY A C 1
ATOM 2050 O O . GLY A 1 261 ? -6.159 6.696 16.813 1.00 78.94 261 GLY A O 1
ATOM 2051 N N . LEU A 1 262 ? -6.814 4.911 15.607 1.00 83.69 262 LEU A N 1
ATOM 2052 C CA . LEU A 1 262 ? -5.808 5.001 14.554 1.00 83.69 262 LEU A CA 1
ATOM 2053 C C . LEU A 1 262 ? -6.238 4.196 13.325 1.00 83.69 262 LEU A C 1
ATOM 2055 O O . LEU A 1 262 ? -6.236 2.958 13.345 1.00 83.69 262 LEU A O 1
ATOM 2059 N N . PHE A 1 263 ? -6.484 4.885 12.220 1.00 83.38 263 PHE A N 1
ATOM 2060 C CA . PHE A 1 263 ? -6.523 4.300 10.895 1.00 83.38 263 PHE A CA 1
ATOM 2061 C C . PHE A 1 263 ? -5.122 4.281 10.289 1.00 83.38 263 PHE A C 1
ATOM 2063 O O . PHE A 1 263 ? -4.499 5.309 10.026 1.00 83.38 263 PHE A O 1
ATOM 2070 N N . LYS A 1 264 ? -4.609 3.074 10.047 1.00 77.75 264 LYS A N 1
ATOM 2071 C CA . LYS A 1 264 ? -3.351 2.881 9.323 1.00 77.75 264 LYS A CA 1
ATOM 2072 C C . LYS A 1 264 ? -3.331 1.524 8.642 1.00 77.75 264 LYS A C 1
ATOM 2074 O O . LYS A 1 264 ? -3.736 0.517 9.229 1.00 77.75 264 LYS A O 1
ATOM 2079 N N . ASP A 1 265 ? -2.847 1.506 7.407 1.00 74.12 265 ASP A N 1
ATOM 2080 C CA . ASP A 1 265 ? -2.701 0.314 6.564 1.00 74.12 265 ASP A CA 1
ATOM 2081 C C . ASP A 1 265 ? -4.029 -0.399 6.248 1.00 74.12 265 ASP A C 1
ATOM 2083 O O . ASP A 1 265 ? -4.059 -1.620 6.065 1.00 74.12 265 ASP A O 1
ATOM 2087 N N . GLY A 1 266 ? -5.135 0.348 6.187 1.00 81.81 266 GLY A N 1
ATOM 2088 C CA . GLY A 1 266 ? -6.470 -0.202 5.922 1.00 81.81 266 GLY A CA 1
ATOM 2089 C C . GLY A 1 266 ? -7.161 -0.814 7.144 1.00 81.81 266 GLY A C 1
ATOM 2090 O O . GLY A 1 266 ? -8.180 -1.479 6.989 1.00 81.81 266 GLY A O 1
ATOM 2091 N N . VAL A 1 267 ? -6.611 -0.618 8.346 1.00 87.62 267 VAL A N 1
ATOM 2092 C CA . VAL A 1 267 ? -7.161 -1.153 9.599 1.00 87.62 267 VAL A CA 1
ATOM 2093 C C . VAL A 1 267 ? -7.478 0.000 10.542 1.00 87.62 267 VAL A C 1
ATOM 2095 O O . VAL A 1 267 ? -6.612 0.839 10.804 1.00 87.62 267 VAL A O 1
ATOM 2098 N N . VAL A 1 268 ? -8.699 0.003 11.073 1.00 91.25 268 VAL A N 1
ATOM 2099 C CA . VAL A 1 268 ? -9.164 0.913 12.123 1.00 91.25 268 VAL A CA 1
ATOM 2100 C C . VAL A 1 268 ? -8.864 0.276 13.478 1.00 91.25 268 VAL A C 1
ATOM 2102 O O . VAL A 1 268 ? -9.390 -0.785 13.808 1.00 91.25 268 VAL A O 1
ATOM 2105 N N . ARG A 1 269 ? -8.001 0.898 14.279 1.00 89.94 269 ARG A N 1
ATOM 2106 C CA . ARG A 1 269 ? -7.672 0.448 15.641 1.00 89.94 269 ARG A CA 1
ATOM 2107 C C . ARG A 1 269 ? -8.300 1.406 16.627 1.00 89.94 269 ARG A C 1
ATOM 2109 O O . ARG A 1 269 ? -8.097 2.603 16.489 1.00 89.94 269 ARG A O 1
ATOM 2116 N N . VAL A 1 270 ? -9.042 0.904 17.606 1.00 91.56 270 VAL A N 1
ATOM 2117 C CA . VAL A 1 270 ? -9.740 1.762 18.573 1.00 91.56 270 VAL A CA 1
ATOM 2118 C C . VAL A 1 270 ? -9.609 1.194 19.976 1.00 91.56 270 VAL A C 1
ATOM 2120 O O . VAL A 1 270 ? -9.692 -0.021 20.184 1.00 91.56 270 VAL A O 1
ATOM 2123 N N . VAL A 1 271 ? -9.404 2.081 20.948 1.00 89.50 271 VAL A N 1
ATOM 2124 C CA . VAL A 1 271 ? -9.361 1.702 22.361 1.00 89.50 271 VAL A CA 1
ATOM 2125 C C . VAL A 1 271 ? -10.769 1.763 22.941 1.00 89.50 271 VAL A C 1
ATOM 2127 O O . VAL A 1 271 ? -11.382 2.826 23.013 1.00 89.50 271 VAL A O 1
ATOM 2130 N N . PHE A 1 272 ? -11.285 0.618 23.381 1.00 89.75 272 PHE A N 1
ATOM 2131 C CA . PHE A 1 272 ? -12.570 0.538 24.063 1.00 89.75 272 PHE A CA 1
ATOM 2132 C C . PHE A 1 272 ? -12.413 0.906 25.539 1.00 89.75 272 PHE A C 1
ATOM 2134 O O . PHE A 1 272 ? -11.701 0.228 26.280 1.00 89.75 272 PHE A O 1
ATOM 2141 N N . ARG A 1 273 ? -13.124 1.953 25.968 1.00 88.50 273 ARG A N 1
ATOM 2142 C CA . ARG A 1 273 ? -13.285 2.328 27.376 1.00 88.50 273 ARG A CA 1
ATOM 2143 C C . ARG A 1 273 ? -14.769 2.232 27.751 1.00 88.50 273 ARG A C 1
ATOM 2145 O O . ARG A 1 273 ? -15.588 2.890 27.100 1.00 88.50 273 ARG A O 1
ATOM 2152 N N . PRO A 1 274 ? -15.146 1.414 28.751 1.00 83.00 274 PRO A N 1
ATOM 2153 C CA . PRO A 1 274 ? -16.526 1.349 29.227 1.00 83.00 274 PRO A CA 1
ATOM 2154 C C . PRO A 1 274 ? -17.062 2.734 29.623 1.00 83.00 274 PRO A C 1
ATOM 2156 O O . PRO A 1 274 ? -16.309 3.591 30.076 1.00 83.00 274 PRO A O 1
ATOM 2159 N N . GLY A 1 275 ? -18.361 2.970 29.420 1.00 84.75 275 GLY A N 1
ATOM 2160 C CA . GLY A 1 275 ? -19.021 4.237 29.773 1.00 84.75 275 GLY A CA 1
ATOM 2161 C C . GLY A 1 275 ? -18.811 5.402 28.794 1.00 84.75 275 GLY A C 1
ATOM 2162 O O . GLY A 1 275 ? -19.508 6.403 28.896 1.00 84.75 275 GLY A O 1
ATOM 2163 N N . GLN A 1 276 ? -17.929 5.281 27.796 1.00 87.75 276 GLN A N 1
ATOM 2164 C CA . GLN A 1 276 ? -17.609 6.361 26.847 1.00 87.75 276 GLN A CA 1
ATOM 2165 C C . GLN A 1 276 ? -18.204 6.133 25.448 1.00 87.75 276 GLN A C 1
ATOM 2167 O O . GLN A 1 276 ? -17.518 6.254 24.434 1.00 87.75 276 GLN A O 1
ATOM 2172 N N . ARG A 1 277 ? -19.492 5.774 25.375 1.00 89.12 277 ARG A N 1
ATOM 2173 C CA . ARG A 1 277 ? -20.149 5.382 24.113 1.00 89.12 277 ARG A CA 1
ATOM 2174 C C . ARG A 1 277 ? -20.060 6.450 23.020 1.00 89.12 277 ARG A C 1
ATOM 2176 O O . ARG A 1 277 ? -19.694 6.117 21.897 1.00 89.12 277 ARG A O 1
ATOM 2183 N N . GLU A 1 278 ? -20.391 7.699 23.333 1.00 90.38 278 GLU A N 1
ATOM 2184 C CA . GLU A 1 278 ? -20.424 8.768 22.324 1.00 90.38 278 GLU A CA 1
ATOM 2185 C C . GLU A 1 278 ? -19.025 9.149 21.840 1.00 90.38 278 GLU A C 1
ATOM 2187 O O . GLU A 1 278 ? -18.810 9.313 20.639 1.00 90.38 278 GLU A O 1
ATOM 2192 N N . VAL A 1 279 ? -18.049 9.182 22.753 1.00 90.31 279 VAL A N 1
ATOM 2193 C CA . VAL A 1 279 ? -16.633 9.382 22.408 1.00 90.31 279 VAL A CA 1
ATOM 2194 C C . VAL A 1 279 ? -16.161 8.266 21.480 1.00 90.31 279 VAL A C 1
ATOM 2196 O O . VAL A 1 279 ? -15.571 8.537 20.441 1.00 90.31 279 VAL A O 1
ATOM 2199 N N . LEU A 1 280 ? -16.488 7.011 21.797 1.00 92.88 280 LEU A N 1
ATOM 2200 C CA . LEU A 1 280 ? -16.128 5.865 20.970 1.00 92.88 280 LEU A CA 1
ATOM 2201 C C . LEU A 1 280 ? -16.773 5.919 19.580 1.00 92.88 280 LEU A C 1
ATOM 2203 O O . LEU A 1 280 ? -16.121 5.606 18.585 1.00 92.88 280 LEU A O 1
ATOM 2207 N N . ALA A 1 281 ? -18.045 6.316 19.505 1.00 94.75 281 ALA A N 1
ATOM 2208 C CA . ALA A 1 281 ? -18.762 6.475 18.246 1.00 94.75 281 ALA A CA 1
ATOM 2209 C C . ALA A 1 281 ? -18.123 7.566 17.374 1.00 94.75 281 ALA A C 1
ATOM 2211 O O . ALA A 1 281 ? -17.930 7.350 16.177 1.00 94.75 281 ALA A O 1
ATOM 2212 N N . ALA A 1 282 ? -17.769 8.704 17.980 1.00 93.06 282 ALA A N 1
ATOM 2213 C CA . ALA A 1 282 ? -17.057 9.803 17.337 1.00 93.06 282 ALA A CA 1
ATOM 2214 C C . ALA A 1 282 ? -15.679 9.363 16.828 1.00 93.06 282 ALA A C 1
ATOM 2216 O O . ALA A 1 282 ? -15.378 9.562 15.654 1.00 93.06 282 ALA A O 1
ATOM 2217 N N . THR A 1 283 ? -14.891 8.672 17.658 1.00 93.44 283 THR A N 1
ATOM 2218 C CA . THR A 1 283 ? -13.599 8.106 17.251 1.00 93.44 283 THR A CA 1
ATOM 2219 C C . THR A 1 283 ? -13.749 7.127 16.087 1.00 93.44 283 THR A C 1
ATOM 2221 O O . THR A 1 283 ? -13.038 7.249 15.099 1.00 93.44 283 THR A O 1
ATOM 2224 N N . LEU A 1 284 ? -14.702 6.189 16.139 1.00 95.25 284 LEU A N 1
ATOM 2225 C CA . LEU A 1 284 ? -14.942 5.262 15.027 1.00 95.25 284 LEU A CA 1
ATOM 2226 C C . LEU A 1 284 ? -15.292 5.998 13.735 1.00 95.25 284 LEU A C 1
ATOM 2228 O O . LEU A 1 284 ? -14.769 5.645 12.684 1.00 95.25 284 LEU A O 1
ATOM 2232 N N . ARG A 1 285 ? -16.162 7.014 13.797 1.00 95.69 285 ARG A N 1
ATOM 2233 C CA . ARG A 1 285 ? -16.502 7.818 12.618 1.00 95.69 285 ARG A CA 1
ATOM 2234 C C . ARG A 1 285 ? -15.285 8.553 12.062 1.00 95.69 285 ARG A C 1
ATOM 2236 O O . ARG A 1 285 ? -15.095 8.530 10.851 1.00 95.69 285 ARG A O 1
ATOM 2243 N N . HIS A 1 286 ? -14.457 9.132 12.930 1.00 94.19 286 HIS A N 1
ATOM 2244 C CA . HIS A 1 286 ? -13.204 9.777 12.543 1.00 94.19 286 HIS A CA 1
ATOM 2245 C C . HIS A 1 286 ? -12.291 8.800 11.785 1.00 94.19 286 HIS A C 1
ATOM 2247 O O . HIS A 1 286 ? -11.919 9.054 10.641 1.00 94.19 286 HIS A O 1
ATOM 2253 N N . GLU A 1 287 ? -12.018 7.627 12.365 1.00 94.25 287 GLU A N 1
ATOM 2254 C CA . GLU A 1 287 ? -11.163 6.624 11.719 1.00 94.25 287 GLU A CA 1
ATOM 2255 C C . GLU A 1 287 ? -11.782 6.036 10.442 1.00 94.25 287 GLU A C 1
ATOM 2257 O O . GLU A 1 287 ? -11.066 5.718 9.490 1.00 94.25 287 GLU A O 1
ATOM 2262 N N . PHE A 1 288 ? -13.111 5.907 10.376 1.00 94.88 288 PHE A N 1
ATOM 2263 C CA . PHE A 1 288 ? -13.789 5.516 9.142 1.00 94.88 288 PHE A CA 1
ATOM 2264 C C . PHE A 1 288 ? -13.725 6.602 8.069 1.00 94.88 288 PHE A C 1
ATOM 2266 O O . PHE A 1 288 ? -13.651 6.246 6.899 1.00 94.88 288 PHE A O 1
ATOM 2273 N N . GLY A 1 289 ? -13.690 7.889 8.423 1.00 93.19 289 GLY A N 1
ATOM 2274 C CA . GLY A 1 289 ? -13.455 8.973 7.467 1.00 93.19 289 GLY A CA 1
ATOM 2275 C C . GLY A 1 289 ? -12.132 8.788 6.721 1.00 93.19 289 GLY A C 1
ATOM 2276 O O . GLY A 1 289 ? -12.120 8.760 5.489 1.00 93.19 289 GLY A O 1
ATOM 2277 N N . HIS A 1 290 ? -11.048 8.521 7.460 1.00 91.12 290 HIS A N 1
ATOM 2278 C CA . HIS A 1 290 ? -9.750 8.162 6.873 1.00 91.12 290 HIS A CA 1
ATOM 2279 C C . HIS A 1 290 ? -9.836 6.898 6.005 1.00 91.12 290 HIS A C 1
ATOM 2281 O O . HIS A 1 290 ? -9.287 6.846 4.903 1.00 91.12 290 HIS A O 1
ATOM 2287 N N . ALA A 1 291 ? -10.552 5.871 6.475 1.00 90.62 291 ALA A N 1
ATOM 2288 C CA . ALA A 1 291 ? -10.687 4.605 5.756 1.00 90.62 291 ALA A CA 1
ATOM 2289 C C . ALA A 1 291 ? -11.442 4.736 4.425 1.00 90.62 291 ALA A C 1
ATOM 2291 O O . ALA A 1 291 ? -10.994 4.202 3.408 1.00 90.62 291 ALA A O 1
ATOM 2292 N N . LEU A 1 292 ? -12.564 5.458 4.428 1.00 91.44 292 LEU A N 1
ATOM 2293 C CA . LEU A 1 292 ? -13.383 5.728 3.247 1.00 91.44 292 LEU A CA 1
ATOM 2294 C C . LEU A 1 292 ? -12.600 6.551 2.221 1.00 91.44 292 LEU A C 1
ATOM 2296 O O . LEU A 1 292 ? -12.598 6.224 1.034 1.00 91.44 292 LEU A O 1
ATOM 2300 N N . LEU A 1 293 ? -11.879 7.575 2.678 1.00 89.31 293 LEU A N 1
ATOM 2301 C CA . LEU A 1 293 ? -11.092 8.431 1.801 1.00 89.31 293 LEU A CA 1
ATOM 2302 C C . LEU A 1 293 ? -9.889 7.688 1.199 1.00 89.31 293 LEU A C 1
ATOM 2304 O O . LEU A 1 293 ? -9.641 7.768 -0.007 1.00 89.31 293 LEU A O 1
ATOM 2308 N N . SER A 1 294 ? -9.184 6.890 2.007 1.00 84.62 294 SER A N 1
ATOM 2309 C CA . SER A 1 294 ? -8.059 6.069 1.547 1.00 84.62 294 SER A CA 1
ATOM 2310 C C . SER A 1 294 ? -8.455 5.026 0.496 1.00 84.62 294 SER A C 1
ATOM 2312 O O . SER A 1 294 ? -7.577 4.574 -0.243 1.00 84.62 294 SER A O 1
ATOM 2314 N N . ALA A 1 295 ? -9.725 4.615 0.430 1.00 80.19 295 ALA A N 1
ATOM 2315 C CA . ALA A 1 295 ? -10.215 3.694 -0.593 1.00 80.19 295 ALA A CA 1
ATOM 2316 C C . ALA A 1 295 ? -10.379 4.361 -1.972 1.00 80.19 295 ALA A C 1
ATOM 2318 O O . ALA A 1 295 ? -10.363 3.663 -2.986 1.00 80.19 295 ALA A O 1
ATOM 2319 N N . LEU A 1 296 ? -10.523 5.690 -2.020 1.00 80.50 296 LEU A N 1
ATOM 2320 C CA . LEU A 1 296 ? -10.693 6.454 -3.259 1.00 80.50 296 LEU A CA 1
ATOM 2321 C C . LEU A 1 296 ? -9.363 6.926 -3.837 1.00 80.50 296 LEU A C 1
ATOM 2323 O O . LEU A 1 296 ? -9.111 6.739 -5.025 1.00 80.50 296 LEU A O 1
ATOM 2327 N N . ALA A 1 297 ? -8.512 7.525 -3.005 1.00 73.88 297 ALA A N 1
ATOM 2328 C CA . ALA A 1 297 ? -7.235 8.068 -3.447 1.00 73.88 297 ALA A CA 1
ATOM 2329 C C . ALA A 1 297 ? -6.166 7.899 -2.354 1.00 73.88 297 ALA A C 1
ATOM 2331 O O . ALA A 1 297 ? -6.167 8.624 -1.354 1.00 73.88 297 ALA A O 1
ATOM 2332 N N . PRO A 1 298 ? -5.227 6.949 -2.510 1.00 68.50 298 PRO A N 1
ATOM 2333 C CA . PRO A 1 298 ? -4.076 6.874 -1.623 1.00 68.50 298 PRO A CA 1
ATOM 2334 C C . PRO A 1 298 ? -3.146 8.073 -1.866 1.00 68.50 298 PRO A C 1
ATOM 2336 O O . PRO A 1 298 ? -2.851 8.410 -3.008 1.00 68.50 298 PRO A O 1
ATOM 2339 N N . GLY A 1 299 ? -2.635 8.681 -0.791 1.00 70.12 299 GLY A N 1
ATOM 2340 C CA . GLY A 1 299 ? -1.639 9.760 -0.881 1.00 70.12 299 GLY A CA 1
ATOM 2341 C C . GLY A 1 299 ? -2.204 11.181 -0.961 1.00 70.12 299 GLY A C 1
ATOM 2342 O O . GLY A 1 299 ? -1.484 12.085 -1.370 1.00 70.12 299 GLY A O 1
ATOM 2343 N N . LEU A 1 300 ? -3.465 11.388 -0.571 1.00 81.00 300 LEU A N 1
ATOM 2344 C CA . LEU A 1 300 ? -4.017 12.734 -0.406 1.00 81.00 300 LEU A CA 1
ATOM 2345 C C . LEU A 1 300 ? -3.300 13.523 0.710 1.00 81.00 300 LEU A C 1
ATOM 2347 O O . LEU A 1 300 ? -2.844 12.898 1.675 1.00 81.00 300 LEU A O 1
ATOM 2351 N N . PRO A 1 301 ? -3.254 14.868 0.611 1.00 80.06 301 PRO A N 1
ATOM 2352 C CA . PRO A 1 301 ? -2.667 15.734 1.633 1.00 80.06 301 PRO A CA 1
ATOM 2353 C C . PRO A 1 301 ? -3.271 15.524 3.024 1.00 80.06 301 PRO A C 1
ATOM 2355 O O . PRO A 1 301 ? -4.464 15.231 3.163 1.00 80.06 301 PRO A O 1
ATOM 2358 N N . GLY A 1 302 ? -2.454 15.733 4.059 1.00 77.81 302 GLY A N 1
ATOM 2359 C CA . GLY A 1 302 ? -2.841 15.501 5.456 1.00 77.81 302 GLY A CA 1
ATOM 2360 C C . GLY A 1 302 ? -4.074 16.297 5.895 1.00 77.81 302 GLY A C 1
ATOM 2361 O O . GLY A 1 302 ? -4.994 15.729 6.481 1.00 77.81 302 GLY A O 1
ATOM 2362 N N . TRP A 1 303 ? -4.148 17.586 5.555 1.00 80.31 303 TRP A N 1
ATOM 2363 C CA . TRP A 1 303 ? -5.292 18.436 5.903 1.00 80.31 303 TRP A CA 1
ATOM 2364 C C . TRP A 1 303 ? -6.623 17.915 5.353 1.00 80.31 303 TRP A C 1
ATOM 2366 O O . TRP A 1 303 ? -7.646 18.044 6.024 1.00 80.31 303 TRP A O 1
ATOM 2376 N N . LEU A 1 304 ? -6.625 17.316 4.156 1.00 85.88 304 LEU A N 1
ATOM 2377 C CA . LEU A 1 304 ? -7.841 16.787 3.543 1.00 85.88 304 LEU A CA 1
ATOM 2378 C C . LEU A 1 304 ? -8.276 15.501 4.248 1.00 85.88 304 LEU A C 1
ATOM 2380 O O . LEU A 1 304 ? -9.459 15.340 4.540 1.00 85.88 304 LEU A O 1
ATOM 2384 N N . GLN A 1 305 ? -7.317 14.624 4.565 1.00 85.75 305 GLN A N 1
ATOM 2385 C CA . GLN A 1 305 ? -7.563 13.405 5.345 1.00 85.75 305 GLN A CA 1
ATOM 2386 C C . GLN A 1 305 ? -8.211 13.739 6.692 1.00 85.75 305 GLN A C 1
ATOM 2388 O O . GLN A 1 305 ? -9.295 13.255 7.012 1.00 85.75 305 GLN A O 1
ATOM 2393 N N . GLU A 1 306 ? -7.593 14.646 7.445 1.00 85.56 306 GLU A N 1
ATOM 2394 C CA . GLU A 1 306 ? -8.099 15.074 8.747 1.00 85.56 306 GLU A CA 1
ATOM 2395 C C . GLU A 1 306 ? -9.422 15.844 8.652 1.00 85.56 306 GLU A C 1
ATOM 2397 O O . GLU A 1 306 ? -10.314 15.631 9.471 1.00 85.56 306 GLU A O 1
ATOM 2402 N N . GLY A 1 307 ? -9.588 16.717 7.653 1.00 88.06 307 GLY A N 1
ATOM 2403 C CA . GLY A 1 307 ? -10.827 17.468 7.448 1.00 88.06 307 GLY A CA 1
ATOM 2404 C C . GLY A 1 307 ? -12.022 16.550 7.182 1.00 88.06 307 GLY A C 1
ATOM 2405 O O . GLY A 1 307 ? -13.071 16.693 7.812 1.00 88.06 307 GLY A O 1
ATOM 2406 N N . VAL A 1 308 ? -11.848 15.545 6.316 1.00 90.12 308 VAL A N 1
ATOM 2407 C CA . VAL A 1 308 ? -12.875 14.524 6.052 1.00 90.12 308 VAL A CA 1
ATOM 2408 C C . VAL A 1 308 ? -13.161 13.694 7.305 1.00 90.12 308 VAL A C 1
ATOM 2410 O O . VAL A 1 308 ? -14.326 13.443 7.616 1.00 90.12 308 VAL A O 1
ATOM 2413 N N . ALA A 1 309 ? -12.133 13.311 8.065 1.00 90.81 309 ALA A N 1
ATOM 2414 C CA . ALA A 1 309 ? -12.303 12.580 9.318 1.00 90.81 309 ALA A CA 1
ATOM 2415 C C . ALA A 1 309 ? -13.068 13.393 10.382 1.00 90.81 309 ALA A C 1
ATOM 2417 O O . ALA A 1 309 ? -13.948 12.861 11.060 1.00 90.81 309 ALA A O 1
ATOM 2418 N N . GLN A 1 310 ? -12.815 14.699 10.496 1.00 90.19 310 GLN A N 1
ATOM 2419 C CA . GLN A 1 310 ? -13.556 15.594 11.394 1.00 90.19 310 GLN A CA 1
ATOM 2420 C C . GLN A 1 310 ? -15.008 15.811 10.947 1.00 90.19 310 GLN A C 1
ATOM 2422 O O . GLN A 1 310 ? -15.912 15.844 11.786 1.00 90.19 310 GLN A O 1
ATOM 2427 N N . MET A 1 311 ? -15.257 15.903 9.639 1.00 90.38 311 MET A N 1
ATOM 2428 C CA . MET A 1 311 ? -16.616 15.952 9.098 1.00 90.38 311 MET A CA 1
ATOM 2429 C C . MET A 1 311 ? -17.375 14.651 9.401 1.00 90.38 311 MET A C 1
ATOM 2431 O O . MET A 1 311 ? -18.516 14.696 9.859 1.00 90.38 311 MET A O 1
ATOM 2435 N N . ALA A 1 312 ? -16.722 13.492 9.253 1.00 92.44 312 ALA A N 1
ATOM 2436 C CA . ALA A 1 312 ? -17.283 12.199 9.643 1.00 92.44 312 ALA A CA 1
ATOM 2437 C C . ALA A 1 312 ? -17.594 12.132 11.151 1.00 92.44 312 ALA A C 1
ATOM 2439 O O . ALA A 1 312 ? -18.642 11.627 11.555 1.00 92.44 312 ALA A O 1
ATOM 2440 N N . GLU A 1 313 ? -16.726 12.696 11.996 1.00 90.44 313 GLU A N 1
ATOM 2441 C CA . GLU A 1 313 ? -16.940 12.846 13.443 1.00 90.44 313 GLU A CA 1
ATOM 2442 C C . GLU A 1 313 ? -18.163 13.726 13.784 1.00 90.44 313 GLU A C 1
ATOM 2444 O O . GLU A 1 313 ? -18.672 13.638 14.904 1.00 90.44 313 GLU A O 1
ATOM 2449 N N . LYS A 1 314 ? -18.686 14.486 12.806 1.00 87.06 314 LYS A N 1
ATOM 2450 C CA . LYS A 1 314 ? -19.715 15.534 12.931 1.00 87.06 314 LYS A CA 1
ATOM 2451 C C . LYS A 1 314 ? -19.240 16.739 13.745 1.00 87.06 314 LYS A C 1
ATOM 2453 O O . LYS A 1 314 ? -20.020 17.349 14.475 1.00 87.06 314 LYS A O 1
ATOM 2458 N N . LYS A 1 315 ? -17.952 17.083 13.643 1.00 82.12 315 LYS A N 1
ATOM 2459 C CA . LYS A 1 315 ? -17.449 18.346 14.190 1.00 82.12 315 LYS A CA 1
ATOM 2460 C C . LYS A 1 315 ? -18.009 19.510 13.386 1.00 82.12 315 LYS A C 1
ATOM 2462 O O . LYS A 1 315 ? -18.011 19.473 12.162 1.00 82.12 315 LYS A O 1
ATOM 2467 N N . ASP A 1 316 ? -18.459 20.535 14.099 1.00 78.69 316 ASP A N 1
ATOM 2468 C CA . ASP A 1 316 ? -18.986 21.757 13.505 1.00 78.69 316 ASP A CA 1
ATOM 2469 C C . ASP A 1 316 ? -17.857 22.567 12.830 1.00 78.69 316 ASP A C 1
ATOM 2471 O O . ASP A 1 316 ? -16.968 23.071 13.532 1.00 78.69 316 ASP A O 1
ATOM 2475 N N . PRO A 1 317 ? -17.880 22.732 11.493 1.00 74.44 317 PRO A N 1
ATOM 2476 C CA . PRO A 1 317 ? -16.899 23.542 10.778 1.00 74.44 317 PRO A CA 1
ATOM 2477 C C . PRO A 1 317 ? -16.921 25.013 11.208 1.00 74.44 317 PRO A C 1
ATOM 2479 O O . PRO A 1 317 ? -15.886 25.678 11.148 1.00 74.44 317 PRO A O 1
ATOM 2482 N N . ALA A 1 318 ? -18.062 25.530 11.685 1.00 77.19 318 ALA A N 1
ATOM 2483 C CA . ALA A 1 318 ? -18.178 26.915 12.131 1.00 77.19 318 ALA A CA 1
ATOM 2484 C C . ALA A 1 318 ? -17.293 27.195 13.353 1.00 77.19 318 ALA A C 1
ATOM 2486 O O . ALA A 1 318 ? -16.690 28.264 13.434 1.00 77.19 318 ALA A O 1
ATOM 2487 N N . ARG A 1 319 ? -17.118 26.219 14.257 1.00 75.31 319 ARG A N 1
ATOM 2488 C CA . ARG A 1 319 ? -16.159 26.329 15.371 1.00 75.31 319 ARG A CA 1
ATOM 2489 C C . ARG A 1 319 ? -14.714 26.422 14.894 1.00 75.31 319 ARG A C 1
ATOM 2491 O O . ARG A 1 319 ? -13.956 27.228 15.427 1.00 75.31 319 ARG A O 1
ATOM 2498 N N . ALA A 1 320 ? -14.331 25.625 13.896 1.00 72.00 320 ALA A N 1
ATOM 2499 C CA . ALA A 1 320 ? -12.988 25.689 13.321 1.00 72.00 320 ALA A CA 1
ATOM 2500 C C . ALA A 1 320 ? -12.753 27.035 12.618 1.00 72.00 320 ALA A C 1
ATOM 2502 O O . ALA A 1 320 ? -11.717 27.663 12.821 1.00 72.00 320 ALA A O 1
ATOM 2503 N N . LEU A 1 321 ? -13.741 27.526 11.864 1.00 73.94 321 LEU A N 1
ATOM 2504 C CA . LEU A 1 321 ? -13.691 28.840 11.220 1.00 73.94 321 LEU A CA 1
ATOM 2505 C C . LEU A 1 321 ? -13.627 29.988 12.234 1.00 73.94 321 LEU A C 1
ATOM 2507 O O . LEU A 1 321 ? -12.867 30.928 12.028 1.00 73.94 321 LEU A O 1
ATOM 2511 N N . ALA A 1 322 ? -14.386 29.921 13.330 1.00 77.50 322 ALA A N 1
ATOM 2512 C CA . ALA A 1 322 ? -14.332 30.914 14.400 1.00 77.50 322 ALA A CA 1
ATOM 2513 C C . ALA A 1 322 ? -12.951 30.946 15.073 1.00 77.50 322 ALA A C 1
ATOM 2515 O O . ALA A 1 322 ? -12.403 32.024 15.285 1.00 77.50 322 ALA A O 1
ATOM 2516 N N . PHE A 1 323 ? -12.359 29.775 15.336 1.00 73.19 323 PHE A N 1
ATOM 2517 C CA . PHE A 1 323 ? -10.990 29.674 15.840 1.00 73.19 323 PHE A CA 1
ATOM 2518 C C . PHE A 1 323 ? -9.982 30.302 14.868 1.00 73.19 323 PHE A C 1
ATOM 2520 O O . PHE A 1 323 ? -9.186 31.137 15.281 1.00 73.19 323 PHE A O 1
ATOM 2527 N N . LEU A 1 324 ? -10.055 29.962 13.575 1.00 71.31 324 LEU A N 1
ATOM 2528 C CA . LEU A 1 324 ? -9.155 30.509 12.554 1.00 71.31 324 LEU A CA 1
ATOM 2529 C C . LEU A 1 324 ? -9.308 32.028 12.382 1.00 71.31 324 LEU A C 1
ATOM 2531 O O . LEU A 1 324 ? -8.308 32.717 12.231 1.00 71.31 324 LEU A O 1
ATOM 2535 N N . ARG A 1 325 ? -10.534 32.566 12.449 1.00 73.62 325 ARG A N 1
ATOM 2536 C CA . ARG A 1 325 ? -10.795 34.019 12.404 1.00 73.62 325 ARG A CA 1
ATOM 2537 C C . ARG A 1 325 ? -10.246 34.764 13.621 1.00 73.62 325 ARG A C 1
ATOM 2539 O O . ARG A 1 325 ? -9.966 35.952 13.518 1.00 73.62 325 ARG A O 1
ATOM 2546 N N . GLY A 1 326 ? -10.115 34.081 14.757 1.00 71.94 326 GLY A N 1
ATOM 2547 C CA . GLY A 1 326 ? -9.504 34.622 15.969 1.00 71.94 326 GLY A CA 1
ATOM 2548 C C . GLY A 1 326 ? -7.973 34.624 15.949 1.00 71.94 326 GLY A C 1
ATOM 2549 O O . GLY A 1 326 ? -7.372 35.191 16.859 1.00 71.94 326 GLY A O 1
ATOM 2550 N N . LEU A 1 327 ? -7.332 34.007 14.947 1.00 69.31 327 LEU A N 1
ATOM 2551 C CA . LEU A 1 327 ? -5.879 34.040 14.788 1.00 69.31 327 LEU A CA 1
ATOM 2552 C C . LEU A 1 327 ? -5.469 35.313 14.025 1.00 69.31 327 LEU A C 1
ATOM 2554 O O . LEU A 1 327 ? -5.854 35.481 12.866 1.00 69.31 327 LEU A O 1
ATOM 2558 N N . PRO A 1 328 ? -4.686 36.225 14.628 1.00 61.81 328 PRO A N 1
ATOM 2559 C CA . PRO A 1 328 ? -4.244 37.430 13.940 1.00 61.81 328 PRO A CA 1
ATOM 2560 C C . PRO A 1 328 ? -3.257 37.090 12.812 1.00 61.81 328 PRO A C 1
ATOM 2562 O O . PRO A 1 328 ? -2.260 36.399 13.024 1.00 61.81 328 PRO A O 1
ATOM 2565 N N . GLY A 1 329 ? -3.539 37.590 11.604 1.00 59.12 329 GLY A N 1
ATOM 2566 C CA . GLY A 1 329 ? -2.572 37.751 10.507 1.00 59.12 329 GLY A CA 1
ATOM 2567 C C . GLY A 1 329 ? -1.881 36.493 9.963 1.00 59.12 329 GLY A C 1
ATOM 2568 O O . GLY A 1 329 ? -0.930 36.617 9.196 1.00 59.12 329 GLY A O 1
ATOM 2569 N N . THR A 1 330 ? -2.305 35.283 10.330 1.00 60.16 330 THR A N 1
ATOM 2570 C CA . THR A 1 330 ? -1.528 34.069 10.044 1.00 60.16 330 THR A CA 1
ATOM 2571 C C . THR A 1 330 ? -2.062 33.322 8.826 1.00 60.16 330 THR A C 1
ATOM 2573 O O . THR A 1 330 ? -3.033 32.571 8.893 1.00 60.16 330 THR A O 1
ATOM 2576 N N . ILE A 1 331 ? -1.370 33.470 7.694 1.00 61.25 331 ILE A N 1
ATOM 2577 C CA . ILE A 1 331 ? -1.431 32.480 6.615 1.00 61.25 331 ILE A CA 1
ATOM 2578 C C . ILE A 1 331 ? -0.708 31.235 7.133 1.00 61.25 331 ILE A C 1
ATOM 2580 O O . ILE A 1 331 ? 0.507 31.259 7.340 1.00 61.25 331 ILE A O 1
ATOM 2584 N N . LEU A 1 332 ? -1.445 30.147 7.367 1.00 63.41 332 LEU A N 1
ATOM 2585 C CA . LEU A 1 332 ? -0.828 28.866 7.705 1.00 63.41 332 LEU A CA 1
ATOM 2586 C C . LEU A 1 332 ? 0.043 28.424 6.518 1.00 63.41 332 LEU A C 1
ATOM 2588 O O . LEU A 1 332 ? -0.481 28.270 5.411 1.00 63.41 332 LEU A O 1
ATOM 2592 N N . PRO A 1 333 ? 1.359 28.217 6.702 1.00 65.00 333 PRO A N 1
ATOM 2593 C CA . PRO A 1 333 ? 2.202 27.753 5.613 1.00 65.00 333 PRO A CA 1
ATOM 2594 C C . PRO A 1 333 ? 1.706 26.380 5.153 1.00 65.00 333 PRO A C 1
ATOM 2596 O O . PRO A 1 333 ? 1.427 25.513 5.980 1.00 65.00 333 PRO A O 1
ATOM 2599 N N . GLY A 1 334 ? 1.624 26.157 3.838 1.00 60.06 334 GLY A N 1
ATOM 2600 C CA . GLY A 1 334 ? 1.090 24.907 3.279 1.00 60.06 334 GLY A CA 1
ATOM 2601 C C . GLY A 1 334 ? 1.779 23.647 3.819 1.00 60.06 334 GLY A C 1
ATOM 2602 O O . GLY A 1 334 ? 1.134 22.628 4.020 1.00 60.06 334 GLY A O 1
ATOM 2603 N N . SER A 1 335 ? 3.062 23.737 4.181 1.00 63.53 335 SER A N 1
ATOM 2604 C CA . SER A 1 335 ? 3.806 22.646 4.822 1.00 63.53 335 SER A CA 1
ATOM 2605 C C . SER A 1 335 ? 3.311 22.279 6.228 1.00 63.53 335 SER A C 1
ATOM 2607 O O . SER A 1 335 ? 3.470 21.131 6.635 1.00 63.53 335 SER A O 1
ATOM 2609 N N . ALA A 1 336 ? 2.696 23.206 6.971 1.00 62.09 336 ALA A N 1
ATOM 2610 C CA . ALA A 1 336 ? 2.062 22.900 8.254 1.00 62.09 336 ALA A CA 1
ATOM 2611 C C . ALA A 1 336 ? 0.797 22.052 8.056 1.00 62.09 336 ALA A C 1
ATOM 2613 O O . ALA A 1 336 ? 0.551 21.138 8.843 1.00 62.09 336 ALA A O 1
ATOM 2614 N N . LEU A 1 337 ? 0.063 22.295 6.963 1.00 64.19 337 LEU A N 1
ATOM 2615 C CA . LEU A 1 337 ? -1.161 21.584 6.573 1.00 64.19 337 LEU A CA 1
ATOM 2616 C C . LEU A 1 337 ? -0.911 20.141 6.095 1.00 64.19 337 LEU A C 1
ATOM 2618 O O . LEU A 1 337 ? -1.846 19.352 5.993 1.00 64.19 337 LEU A O 1
ATOM 2622 N N . GLU A 1 338 ? 0.340 19.761 5.838 1.00 61.25 338 GLU A N 1
ATOM 2623 C CA . GLU A 1 338 ? 0.705 18.382 5.476 1.00 61.25 338 GLU A CA 1
ATOM 2624 C C . GLU A 1 338 ? 0.789 17.436 6.688 1.00 61.25 338 GLU A C 1
ATOM 2626 O O . GLU A 1 338 ? 0.954 16.225 6.532 1.00 61.25 338 GLU A O 1
ATOM 2631 N N . THR A 1 339 ? 0.665 17.964 7.910 1.00 55.53 339 THR A N 1
ATOM 2632 C CA . THR A 1 339 ? 0.695 17.180 9.153 1.00 55.53 339 THR A CA 1
ATOM 2633 C C . THR A 1 339 ? -0.678 17.137 9.820 1.00 55.53 339 THR A C 1
ATOM 2635 O O . THR A 1 339 ? -1.514 18.012 9.606 1.00 55.53 339 THR A O 1
ATOM 2638 N N . GLY A 1 340 ? -0.933 16.113 10.644 1.00 51.22 340 GLY A N 1
ATOM 2639 C CA . GLY A 1 340 ? -2.178 16.048 11.414 1.00 51.22 340 GLY A CA 1
ATOM 2640 C C . GLY A 1 340 ? -2.302 17.243 12.367 1.00 51.22 340 GLY A C 1
ATOM 2641 O O . GLY A 1 340 ? -1.323 17.605 13.018 1.00 51.22 340 GLY A O 1
ATOM 2642 N N . PHE A 1 341 ? -3.495 17.835 12.495 1.00 50.78 341 PHE A N 1
ATOM 2643 C CA . PHE A 1 341 ? -3.729 19.068 13.274 1.00 50.78 341 PHE A CA 1
ATOM 2644 C C . PHE A 1 341 ? -3.284 18.993 14.747 1.00 50.78 341 PHE A C 1
ATOM 2646 O O . PHE A 1 341 ? -2.982 20.019 15.354 1.00 50.78 341 PHE A O 1
ATOM 2653 N N . ILE A 1 342 ? -3.186 17.789 15.320 1.00 42.50 342 ILE A N 1
ATOM 2654 C CA . ILE A 1 342 ? -2.620 17.560 16.661 1.00 42.50 342 ILE A CA 1
ATOM 2655 C C . ILE A 1 342 ? -1.170 18.068 16.743 1.00 42.50 342 ILE A C 1
ATOM 2657 O O . ILE A 1 342 ? -0.791 18.679 17.736 1.00 42.50 342 ILE A O 1
ATOM 2661 N N . TRP A 1 343 ? -0.387 17.909 15.676 1.00 36.75 343 TRP A N 1
ATOM 2662 C CA . TRP A 1 343 ? 1.008 18.346 15.600 1.00 36.75 343 TRP A CA 1
ATOM 2663 C C . TRP A 1 343 ? 1.155 19.842 15.280 1.00 36.75 343 TRP A C 1
ATOM 2665 O O . TRP A 1 343 ? 2.213 20.409 15.549 1.00 36.75 343 TRP A O 1
ATOM 2675 N N . MET A 1 344 ? 0.101 20.505 14.777 1.00 44.44 344 MET A N 1
ATOM 2676 C CA . MET A 1 344 ? 0.076 21.968 14.609 1.00 44.44 344 MET A CA 1
ATOM 2677 C C . MET A 1 344 ? -0.029 22.711 15.946 1.00 44.44 344 MET A C 1
ATOM 2679 O O . MET A 1 344 ? 0.464 23.831 16.045 1.00 44.44 344 MET A O 1
ATOM 2683 N N . ARG A 1 345 ? -0.620 22.104 16.990 1.00 44.22 345 ARG A N 1
ATOM 2684 C CA . ARG A 1 345 ? -0.677 22.733 18.326 1.00 44.22 345 ARG A CA 1
ATOM 2685 C C . ARG A 1 345 ? 0.703 22.836 18.982 1.00 44.22 345 ARG A C 1
ATOM 2687 O O . ARG A 1 345 ? 0.949 23.823 19.663 1.00 44.22 345 ARG A O 1
ATOM 2694 N N . ASP A 1 346 ? 1.597 21.881 18.718 1.00 40.53 346 ASP A N 1
ATOM 2695 C CA . ASP A 1 346 ? 2.967 21.879 19.260 1.00 40.53 346 ASP A CA 1
ATOM 2696 C C . ASP A 1 346 ? 3.999 22.545 18.334 1.00 40.53 346 ASP A C 1
ATOM 2698 O O . ASP A 1 346 ? 5.078 22.945 18.772 1.00 40.53 346 ASP A O 1
ATOM 2702 N N . SER A 1 347 ? 3.684 22.711 17.046 1.00 36.34 347 SER A N 1
ATOM 2703 C CA . SER A 1 347 ? 4.638 23.197 16.047 1.00 36.34 347 SER A CA 1
ATOM 2704 C C . SER A 1 347 ? 4.249 24.582 15.522 1.00 36.34 347 SER A C 1
ATOM 2706 O O . SER A 1 347 ? 3.539 24.700 14.531 1.00 36.34 347 SER A O 1
ATOM 2708 N N . ARG A 1 348 ? 4.842 25.632 16.109 1.00 38.59 348 ARG A N 1
ATOM 2709 C CA . ARG A 1 348 ? 5.033 26.965 15.482 1.00 38.59 348 ARG A CA 1
ATOM 2710 C C . ARG A 1 348 ? 3.834 27.927 15.383 1.00 38.59 348 ARG A C 1
ATOM 2712 O O . ARG A 1 348 ? 3.830 28.765 14.490 1.00 38.59 348 ARG A O 1
ATOM 2719 N N . LEU A 1 349 ? 2.909 27.934 16.343 1.00 41.09 349 LEU A N 1
ATOM 2720 C CA . LEU A 1 349 ? 2.027 29.104 16.552 1.00 41.09 349 LEU A CA 1
ATOM 2721 C C . LEU A 1 349 ? 2.579 30.124 17.571 1.00 41.09 349 LEU A C 1
ATOM 2723 O O . LEU A 1 349 ? 1.942 31.133 17.835 1.00 41.09 349 LEU A O 1
ATOM 2727 N N . ALA A 1 350 ? 3.790 29.907 18.102 1.00 32.72 350 ALA A N 1
ATOM 2728 C CA . ALA A 1 350 ? 4.407 30.777 19.113 1.00 32.72 350 ALA A CA 1
ATOM 2729 C C . ALA A 1 350 ? 5.552 31.684 18.605 1.00 32.72 350 ALA A C 1
ATOM 2731 O O . ALA A 1 350 ? 6.226 32.297 19.423 1.00 32.72 350 ALA A O 1
ATOM 2732 N N . ARG A 1 351 ? 5.842 31.759 17.294 1.00 33.03 351 ARG A N 1
ATOM 2733 C CA . ARG A 1 351 ? 6.932 32.621 16.767 1.00 33.03 351 ARG A CA 1
ATOM 2734 C C . ARG A 1 351 ? 6.616 33.266 15.416 1.00 33.03 351 ARG A C 1
ATOM 2736 O O . ARG A 1 351 ? 7.385 33.137 14.468 1.00 33.03 351 ARG A O 1
ATOM 2743 N N . ALA A 1 352 ? 5.472 33.928 15.335 1.00 32.41 352 ALA A N 1
ATOM 2744 C CA . ALA A 1 352 ? 5.192 34.914 14.293 1.00 32.41 352 ALA A CA 1
ATOM 2745 C C . ALA A 1 352 ? 4.393 36.090 14.887 1.00 32.41 352 ALA A C 1
ATOM 2747 O O . ALA A 1 352 ? 3.383 36.502 14.325 1.00 32.41 352 ALA A O 1
ATOM 2748 N N . ALA A 1 353 ? 4.832 36.554 16.062 1.00 31.88 353 ALA A N 1
ATOM 2749 C CA . ALA A 1 353 ? 4.519 37.874 16.596 1.00 31.88 353 ALA A CA 1
ATOM 2750 C C . ALA A 1 353 ? 5.803 38.699 16.541 1.00 31.88 353 ALA A C 1
ATOM 2752 O O . ALA A 1 353 ? 6.853 38.123 16.927 1.00 31.88 353 ALA A O 1
#

Radius of gyration: 26.78 Å; chains: 1; bounding box: 58×55×81 Å

Secondary structure (DSSP, 8-state):
--SSSTTHHHHHHHHHH--PPPPTTPPTTHHHHHHHHHHHHHTT-HHHHHHHHHHHHHH-TT-HHHHHHHHHHHHHHHHHHHHTT-HHHHHHHHHHHHHHH-S-HHHHHHHHHHHHHTT-HHHHHHHHHHHHTSTTTHHHHHHHHHHHHHTT-HHHHHHHHHHHGGGS-HHHHHHHHHHHHHHHHHHHHHHTPEEEEETTEEEEE-TTS-HHHHHHHHHHHHHHHHHHHHHHT----S--EEEEE-HHHHHHTT--TT-SEEEETTEEEEE--TT-HHHHHHHHHHHHHHHHHHHH-TT--HHHHHHHHHHHHT--HHHHHHHHHTS-S----TTTTTS-HHHHHHSSSSS--

pLDDT: mean 83.64, std 16.49, range [31.47, 98.31]